Protein AF-A0A7S1YE86-F1 (afdb_monomer)

Solvent-accessible surface area (backbone atoms only — not comparable to full-atom values): 18799 Å² total; per-residue (Å²): 116,72,68,61,55,52,40,50,54,48,36,53,48,48,52,47,46,52,47,47,54,47,45,64,64,49,69,62,72,65,87,71,82,73,52,77,71,55,72,80,62,55,60,72,86,78,49,57,48,41,42,50,35,60,68,73,45,74,57,67,80,69,76,74,35,67,72,63,66,52,82,86,86,76,79,77,91,89,65,90,57,69,47,25,36,38,34,33,31,25,33,48,12,76,59,16,73,41,10,31,60,74,49,97,91,49,100,52,50,14,54,51,50,55,55,43,51,54,52,22,63,77,60,75,42,89,61,66,77,40,41,50,70,86,47,58,42,26,28,25,31,41,31,42,38,30,21,39,52,42,71,67,86,71,94,44,56,67,62,50,46,50,56,48,30,69,64,30,43,88,61,40,28,43,64,78,46,64,43,52,31,47,75,85,66,39,27,50,78,50,34,54,29,40,29,35,39,34,38,42,75,37,48,62,88,60,81,56,55,58,59,50,20,50,39,32,30,64,41,38,64,69,47,47,72,38,78,42,57,44,56,17,50,48,68,86,76,80,89,56,97,69,48,67,30,33,32,69,39,58,48,41,42,46,43,63,65,59,72,86,56,52,91,85,47,62,87,54,44,62,70,46,45,68,78,42,52,47,88,58,31,56,27,29,42,40,34,40,40,29,20,52,54,80,56,72,63,25,68,34,20,48,54,44,49,38,54,54,23,47,43,42,98,80,46,51,44,51,59,52,43,75,65,40,54,52,75,94,58,59,58,44,72,35,44,29,30,29,40,39,35,53,32,85

Foldseek 3Di:
DVVQVVLVVVLVVVVVVVVVVVVVVCVVPPPDPDDPVCLLVPDLLPDDLLLSLLLPFAAPDPVQQPFQFDDPPDDDPDDLDWWKKKWWKWFRLSLAQVFADDDPVDPGHHPCVQLQVQVCVVQVHHKDKFWQDTAHRRATARTTMIMIIDSGDDPDQVVSQVSSQVRCVSSGMHIPGMGTHDPPDGNNPPFQKWKKKFKFQDFPVDPDQQVLQVLLQVQVVVQAQDFFQQLLLADDDFPDPGRTKHFPDKHKGKFQLDCVVQPVDRNCSSVSSVVSDDNRRRIIIMIMTMMRDAHVLNVQLSVVQSSSQSSRPRRHSVVVRVVSHNPPSDGHDNNRMYRRHTHD

InterPro domains:
  IPR001406 Pseudouridine synthase I, TruA [PTHR11142] (79-341)
  IPR020094 Pseudouridine synthase TruA/RsuA/RluB/E/F, N-terminal [G3DSA:3.30.70.580] (81-191)
  IPR020095 Pseudouridine synthase I, TruA, C-terminal [G3DSA:3.30.70.660] (192-342)
  IPR020103 Pseudouridine synthase, catalytic domain superfamily [SSF55120] (83-343)

Sequence (344 aa):
MVQTVQLHRIAERLMTILALLMLHLASSSDKVRLSQHELFTADPEQFSPAAQLFERLDPPDLKDLHLPVVDSSFSAPGKKKKDTYAIIVSYNGLFFPGGYHPNPSITVPTVRGTLGREVERLLESDVSLSTAGRTDAGVSAKAVLFSFKTYQDIDSIEAFLGKLNDACTPQGMTIHSVELVDKSFHATFSTKSREYIYVLPVHRSFQSGAQVARAVQNQLDQVVGEELDFFGMSKGKIETIDSLCTLQTATCCWFDGSMAASENLPFTFAEVWPTVTTPEFPGCLVFRFKANRFLKRMVRKMINSVLQEATLPKGCWRDRIMAKERGDNHPAPGEGLCFWRAYV

Radius of gyration: 21.35 Å; Cα contacts (8 Å, |Δi|>4): 625; chains: 1; bounding box: 58×40×66 Å

Nearest PDB structures (foldseek):
  2nr0-assembly1_B  TM=8.255E-01  e=1.596E-17  Escherichia coli K-12
  1vs3-assembly1_B  TM=8.093E-01  e=1.909E-15  Thermus thermophilus HB8
  2nre-assembly1_A-2  TM=7.717E-01  e=5.024E-14  Escherichia coli K-12
  4nz7-assembly1_A  TM=7.198E-01  e=9.218E-15  Homo sapiens
  7r9g-assembly1_A-2  TM=7.284E-01  e=3.943E-14  Saccharomyces cerevisiae

pLDDT: mean 80.37, std 20.8, range [25.81, 98.31]

Structure (mmCIF, N/CA/C/O backbone):
data_AF-A0A7S1YE86-F1
#
_entry.id   AF-A0A7S1YE86-F1
#
loop_
_atom_site.group_PDB
_atom_site.id
_atom_site.type_symbol
_atom_site.label_atom_id
_atom_site.label_alt_id
_atom_site.label_comp_id
_atom_site.label_asym_id
_atom_site.label_entity_id
_atom_site.label_seq_id
_atom_site.pdbx_PDB_ins_code
_atom_site.Cartn_x
_atom_site.Cartn_y
_atom_site.Cartn_z
_atom_site.occupancy
_atom_site.B_iso_or_equiv
_atom_site.auth_seq_id
_atom_site.auth_comp_id
_atom_site.auth_asym_id
_atom_site.auth_atom_id
_atom_site.pdbx_PDB_model_num
ATOM 1 N N . MET A 1 1 ? 18.122 -8.418 -38.308 1.00 41.44 1 MET A N 1
ATOM 2 C CA . MET A 1 1 ? 19.203 -9.027 -37.493 1.00 41.44 1 MET A CA 1
ATOM 3 C C . MET A 1 1 ? 19.852 -8.048 -36.516 1.00 41.44 1 MET A C 1
ATOM 5 O O . MET A 1 1 ? 20.026 -8.420 -35.367 1.00 41.44 1 MET A O 1
ATOM 9 N N . VAL A 1 2 ? 20.159 -6.804 -36.907 1.00 35.62 2 VAL A N 1
ATOM 10 C CA . VAL A 1 2 ? 20.843 -5.829 -36.025 1.00 35.62 2 VAL A CA 1
ATOM 11 C C . VAL A 1 2 ? 19.984 -5.369 -34.826 1.00 35.62 2 VAL A C 1
ATOM 13 O O . VAL A 1 2 ? 20.498 -5.275 -33.717 1.00 35.62 2 VAL A O 1
ATOM 16 N N . GLN A 1 3 ? 18.664 -5.196 -34.989 1.00 33.22 3 GLN A N 1
ATOM 17 C CA . GLN A 1 3 ? 17.754 -4.815 -33.888 1.00 33.22 3 GLN A CA 1
ATOM 18 C C . GLN A 1 3 ? 17.582 -5.906 -32.811 1.00 33.22 3 GLN A C 1
ATOM 20 O O . GLN A 1 3 ? 17.453 -5.599 -31.630 1.00 33.22 3 GLN A O 1
ATOM 25 N N . THR A 1 4 ? 17.631 -7.186 -33.190 1.00 30.19 4 THR A N 1
ATOM 26 C CA . THR A 1 4 ? 17.456 -8.323 -32.266 1.00 30.19 4 THR A CA 1
ATOM 27 C C . THR A 1 4 ? 18.672 -8.507 -31.354 1.00 30.19 4 THR A C 1
ATOM 29 O O . THR A 1 4 ? 18.523 -8.812 -30.176 1.00 30.19 4 THR A O 1
ATOM 32 N N . VAL A 1 5 ? 19.876 -8.240 -31.875 1.00 35.72 5 VAL A N 1
ATOM 33 C CA . VAL A 1 5 ? 21.134 -8.262 -31.106 1.00 35.72 5 VAL A CA 1
ATOM 34 C C . VAL A 1 5 ? 21.206 -7.085 -30.125 1.00 35.72 5 VAL A C 1
ATOM 36 O O . VAL A 1 5 ? 21.734 -7.230 -29.024 1.00 35.72 5 VAL A O 1
ATOM 39 N N . GLN A 1 6 ? 20.632 -5.932 -30.482 1.00 35.12 6 GLN A N 1
ATOM 40 C CA . GLN A 1 6 ? 20.545 -4.769 -29.596 1.00 35.12 6 GLN A CA 1
ATOM 41 C C . GLN A 1 6 ? 19.592 -5.010 -28.416 1.00 35.12 6 GLN A C 1
ATOM 43 O O . GLN A 1 6 ? 19.965 -4.736 -27.280 1.00 35.12 6 GLN A O 1
ATOM 48 N N . LEU A 1 7 ? 18.413 -5.594 -28.660 1.00 33.50 7 LEU A N 1
ATOM 49 C CA . LEU A 1 7 ? 17.466 -5.996 -27.608 1.00 33.50 7 LEU A CA 1
ATOM 50 C C . LEU A 1 7 ? 18.034 -7.086 -26.689 1.00 33.50 7 LEU A C 1
ATOM 52 O O . LEU A 1 7 ? 17.859 -7.006 -25.479 1.00 33.50 7 LEU A O 1
ATOM 56 N N . HIS A 1 8 ? 18.780 -8.053 -27.230 1.00 33.97 8 HIS A N 1
ATOM 57 C CA . HIS A 1 8 ? 19.423 -9.092 -26.420 1.00 33.97 8 HIS A CA 1
ATOM 58 C C . HIS A 1 8 ? 20.494 -8.512 -25.481 1.00 33.97 8 HIS A C 1
ATOM 60 O O . HIS A 1 8 ? 20.515 -8.830 -24.298 1.00 33.97 8 HIS A O 1
ATOM 66 N N . ARG A 1 9 ? 21.305 -7.560 -25.965 1.00 37.09 9 ARG A N 1
ATOM 67 C CA . ARG A 1 9 ? 22.273 -6.823 -25.130 1.00 37.09 9 ARG A CA 1
ATOM 68 C C . ARG A 1 9 ? 21.605 -5.904 -24.101 1.00 37.09 9 ARG A C 1
ATOM 70 O O . ARG A 1 9 ? 22.186 -5.651 -23.049 1.00 37.09 9 ARG A O 1
ATOM 77 N N . ILE A 1 10 ? 20.405 -5.395 -24.389 1.00 39.62 10 ILE A N 1
ATOM 78 C CA . ILE A 1 10 ? 19.594 -4.619 -23.437 1.00 39.62 10 ILE A CA 1
ATOM 79 C C . ILE A 1 10 ? 19.024 -5.537 -22.348 1.00 39.62 10 ILE A C 1
ATOM 81 O O . ILE A 1 10 ? 19.102 -5.178 -21.178 1.00 39.62 10 ILE A O 1
ATOM 85 N N . ALA A 1 11 ? 18.535 -6.728 -22.701 1.00 37.12 11 ALA A N 1
ATOM 86 C CA . ALA A 1 11 ? 18.059 -7.733 -21.751 1.00 37.12 11 ALA A CA 1
ATOM 87 C C . ALA A 1 11 ? 19.198 -8.294 -20.879 1.00 37.12 11 ALA A C 1
ATOM 89 O O . ALA A 1 11 ? 19.036 -8.387 -19.667 1.00 37.12 11 ALA A O 1
ATOM 90 N N . GLU A 1 12 ? 20.381 -8.570 -21.441 1.00 36.06 12 GLU A N 1
ATOM 91 C CA . GLU A 1 12 ? 21.575 -8.945 -20.665 1.00 36.06 12 GLU A CA 1
ATOM 92 C C . GLU A 1 12 ? 22.014 -7.821 -19.722 1.00 36.06 12 GLU A C 1
ATOM 94 O O . GLU A 1 12 ? 22.357 -8.084 -18.571 1.00 36.06 12 GLU A O 1
ATOM 99 N N . ARG A 1 13 ? 21.943 -6.554 -20.152 1.00 38.78 13 ARG A N 1
ATOM 100 C CA . ARG A 1 13 ? 22.221 -5.400 -19.282 1.00 38.78 13 ARG A CA 1
ATOM 101 C C . ARG A 1 13 ? 21.148 -5.191 -18.222 1.00 38.78 13 ARG A C 1
ATOM 103 O O . ARG A 1 13 ? 21.505 -4.837 -17.110 1.00 38.78 13 ARG A O 1
ATOM 110 N N . LEU A 1 14 ? 19.876 -5.448 -18.513 1.00 42.31 14 LEU A N 1
ATOM 111 C CA . LEU A 1 14 ? 18.780 -5.370 -17.543 1.00 42.31 14 LEU A CA 1
ATOM 112 C C . LEU A 1 14 ? 18.809 -6.519 -16.547 1.00 42.31 14 LEU A C 1
ATOM 114 O O . LEU A 1 14 ? 18.567 -6.276 -15.376 1.00 42.31 14 LEU A O 1
ATOM 118 N N . MET A 1 15 ? 19.195 -7.722 -16.966 1.00 39.94 15 MET A N 1
ATOM 119 C CA . MET A 1 15 ? 19.490 -8.845 -16.077 1.00 39.94 15 MET A CA 1
ATOM 120 C C . MET A 1 15 ? 20.754 -8.594 -15.263 1.00 39.94 15 MET A C 1
ATOM 122 O O . MET A 1 15 ? 20.784 -8.957 -14.099 1.00 39.94 15 MET A O 1
ATOM 126 N N . THR A 1 16 ? 21.756 -7.909 -15.819 1.00 35.91 16 THR A N 1
ATOM 127 C CA . THR A 1 16 ? 22.937 -7.451 -15.072 1.00 35.91 16 THR A CA 1
ATOM 128 C C . THR A 1 16 ? 22.580 -6.319 -14.109 1.00 35.91 16 THR A C 1
ATOM 130 O O . THR A 1 16 ? 23.139 -6.262 -13.031 1.00 35.91 16 THR A O 1
ATOM 133 N N . ILE A 1 17 ? 21.622 -5.449 -14.434 1.00 43.50 17 ILE A N 1
ATOM 134 C CA . ILE A 1 17 ? 21.131 -4.374 -13.557 1.00 43.50 17 ILE A CA 1
ATOM 135 C C . ILE A 1 17 ? 20.215 -4.931 -12.475 1.00 43.50 17 ILE A C 1
ATOM 137 O O . ILE A 1 17 ? 20.372 -4.545 -11.330 1.00 43.50 17 ILE A O 1
ATOM 141 N N . LEU A 1 18 ? 19.327 -5.875 -12.789 1.00 43.34 18 LEU A N 1
ATOM 142 C CA . LEU A 1 18 ? 18.581 -6.659 -11.808 1.00 43.34 18 LEU A CA 1
ATOM 143 C C . LEU A 1 18 ? 19.542 -7.472 -10.949 1.00 43.34 18 LEU A C 1
ATOM 145 O O . LEU A 1 18 ? 19.354 -7.500 -9.748 1.00 43.34 18 LEU A O 1
ATOM 149 N N . ALA A 1 19 ? 20.595 -8.063 -11.516 1.00 37.84 19 ALA A N 1
ATOM 150 C CA . ALA A 1 19 ? 21.620 -8.780 -10.767 1.00 37.84 19 ALA A CA 1
ATOM 151 C C . ALA A 1 19 ? 22.507 -7.846 -9.941 1.00 37.84 19 ALA A C 1
ATOM 153 O O . ALA A 1 19 ? 22.902 -8.255 -8.866 1.00 37.84 19 ALA A O 1
ATOM 154 N N . LEU A 1 20 ? 22.790 -6.613 -10.372 1.00 37.12 20 LEU A N 1
ATOM 155 C CA . LEU A 1 20 ? 23.548 -5.607 -9.616 1.00 37.12 20 LEU A CA 1
ATOM 156 C C . LEU A 1 20 ? 22.686 -4.939 -8.541 1.00 37.12 20 LEU A C 1
ATOM 158 O O . LEU A 1 20 ? 23.172 -4.736 -7.439 1.00 37.12 20 LEU A O 1
ATOM 162 N N . LEU A 1 21 ? 21.401 -4.686 -8.806 1.00 41.31 21 LEU A N 1
ATOM 163 C CA . LEU A 1 21 ? 20.396 -4.335 -7.797 1.00 41.31 21 LEU A CA 1
ATOM 164 C C . LEU A 1 21 ? 20.257 -5.477 -6.791 1.00 41.31 21 LEU A C 1
ATOM 166 O O . LEU A 1 21 ? 20.289 -5.238 -5.595 1.00 41.31 21 LEU A O 1
ATOM 170 N N . MET A 1 22 ? 20.185 -6.725 -7.252 1.00 38.75 22 MET A N 1
ATOM 171 C CA . MET A 1 22 ? 20.118 -7.906 -6.390 1.00 38.75 22 MET A CA 1
ATOM 172 C C . MET A 1 22 ? 21.447 -8.181 -5.676 1.00 38.75 22 MET A C 1
ATOM 174 O O . MET A 1 22 ? 21.393 -8.669 -4.563 1.00 38.75 22 MET A O 1
ATOM 178 N N . LEU A 1 23 ? 22.615 -7.852 -6.243 1.00 32.22 23 LEU A N 1
ATOM 179 C CA . LEU A 1 23 ? 23.942 -7.993 -5.619 1.00 32.22 23 LEU A CA 1
ATOM 180 C C . LEU A 1 23 ? 24.204 -6.886 -4.599 1.00 32.22 23 LEU A C 1
ATOM 182 O O . LEU A 1 23 ? 24.771 -7.172 -3.556 1.00 32.22 23 LEU A O 1
ATOM 186 N N . HIS A 1 24 ? 23.742 -5.660 -4.847 1.00 35.12 24 HIS A N 1
ATOM 187 C CA . HIS A 1 24 ? 23.772 -4.569 -3.869 1.00 35.12 24 HIS A CA 1
ATOM 188 C C . HIS A 1 24 ? 22.773 -4.818 -2.724 1.00 35.12 24 HIS A C 1
ATOM 190 O O . HIS A 1 24 ? 23.055 -4.518 -1.569 1.00 35.12 24 HIS A O 1
ATOM 196 N N . LEU A 1 25 ? 21.639 -5.464 -3.023 1.00 35.75 25 LEU A N 1
ATOM 197 C CA . LEU A 1 25 ? 20.675 -5.947 -2.026 1.00 35.75 25 LEU A CA 1
ATOM 198 C C . LEU A 1 25 ? 21.080 -7.284 -1.372 1.00 35.75 25 LEU A C 1
ATOM 200 O O . LEU A 1 25 ? 20.516 -7.639 -0.342 1.00 35.75 25 LEU A O 1
ATOM 204 N N . ALA A 1 26 ? 22.025 -8.037 -1.949 1.00 29.56 26 ALA A N 1
ATOM 205 C CA . ALA A 1 26 ? 22.546 -9.293 -1.399 1.00 29.56 26 ALA A CA 1
ATOM 206 C C . ALA A 1 26 ? 23.868 -9.109 -0.645 1.00 29.56 26 ALA A C 1
ATOM 208 O O . ALA A 1 26 ? 24.185 -9.943 0.197 1.00 29.56 26 ALA A O 1
ATOM 209 N N . SER A 1 27 ? 24.615 -8.022 -0.871 1.00 28.88 27 SER A N 1
ATOM 210 C CA . SER A 1 27 ? 25.798 -7.679 -0.069 1.00 28.88 27 SER A CA 1
ATOM 211 C C . SER A 1 27 ? 25.450 -7.155 1.328 1.00 28.88 27 SER A C 1
ATOM 213 O O . SER A 1 27 ? 26.344 -6.958 2.140 1.00 28.88 27 SER A O 1
ATOM 215 N N . SER A 1 28 ? 24.165 -6.985 1.649 1.00 32.69 28 SER A N 1
ATOM 216 C CA . SER A 1 28 ? 23.664 -6.787 3.017 1.00 32.69 28 SER A CA 1
ATOM 217 C C . SER A 1 28 ? 23.331 -8.112 3.724 1.00 32.69 28 SER A C 1
ATOM 219 O O . SER A 1 28 ? 22.573 -8.146 4.693 1.00 32.69 28 SER A O 1
ATOM 221 N N . SER A 1 29 ? 23.926 -9.228 3.279 1.00 29.17 29 SER A N 1
ATOM 222 C CA . SER A 1 29 ? 23.866 -10.522 3.968 1.00 29.17 29 SER A CA 1
ATOM 223 C C . SER A 1 29 ? 24.653 -10.582 5.283 1.00 29.17 29 SER A C 1
ATOM 225 O O . SER A 1 29 ? 24.676 -11.639 5.917 1.00 29.17 29 SER A O 1
ATOM 227 N N . ASP A 1 30 ? 25.245 -9.479 5.738 1.00 28.02 30 ASP A N 1
ATOM 228 C CA . ASP A 1 30 ? 25.722 -9.379 7.110 1.00 28.02 30 ASP A CA 1
ATOM 229 C C . ASP A 1 30 ? 24.558 -9.035 8.036 1.00 28.02 30 ASP A C 1
ATOM 231 O O . ASP A 1 30 ? 24.021 -7.929 8.062 1.00 28.02 30 ASP A O 1
ATOM 235 N N . LYS A 1 31 ? 24.163 -10.044 8.819 1.00 31.97 31 LYS A N 1
ATOM 236 C CA . LYS A 1 31 ? 23.275 -9.925 9.975 1.00 31.97 31 LYS A CA 1
ATOM 237 C C . LYS A 1 31 ? 23.895 -8.987 11.015 1.00 31.97 31 LYS A C 1
ATOM 239 O O . LYS A 1 31 ? 24.372 -9.439 12.053 1.00 31.97 31 LYS A O 1
ATOM 244 N N . VAL A 1 32 ? 23.822 -7.686 10.789 1.00 25.81 32 VAL A N 1
ATOM 245 C CA . VAL A 1 32 ? 23.926 -6.708 11.866 1.00 25.81 32 VAL A CA 1
ATOM 246 C C . VAL A 1 32 ? 22.503 -6.499 12.365 1.00 25.81 32 VAL A C 1
ATOM 248 O O . VAL A 1 32 ? 21.672 -5.858 11.727 1.00 25.81 32 VAL A O 1
ATOM 251 N N . ARG A 1 33 ? 22.188 -7.121 13.507 1.00 27.66 33 ARG A N 1
ATOM 252 C CA . ARG A 1 33 ? 21.046 -6.706 14.328 1.00 27.66 33 ARG A CA 1
ATOM 253 C C . ARG A 1 33 ? 21.358 -5.295 14.822 1.00 27.66 33 ARG A C 1
ATOM 255 O O . ARG A 1 33 ? 21.952 -5.148 15.884 1.00 27.66 33 ARG A O 1
ATOM 262 N N . LEU A 1 34 ? 20.989 -4.291 14.032 1.00 28.08 34 LEU A N 1
ATOM 263 C CA . LEU A 1 34 ? 20.927 -2.915 14.505 1.00 28.08 34 LEU A CA 1
ATOM 264 C C . LEU A 1 34 ? 19.915 -2.868 15.648 1.00 28.08 34 LEU A C 1
ATOM 266 O O . LEU A 1 34 ? 18.829 -3.461 15.577 1.00 28.08 34 LEU A O 1
ATOM 270 N N . SER A 1 35 ? 20.325 -2.257 16.750 1.00 28.41 35 SER A N 1
ATOM 271 C CA . SER A 1 35 ? 19.493 -2.127 17.936 1.00 28.41 35 SER A CA 1
ATOM 272 C C . SER A 1 35 ? 18.304 -1.214 17.628 1.00 28.41 35 SER A C 1
ATOM 274 O O . SER A 1 35 ? 18.379 -0.337 16.771 1.00 28.41 35 SER A O 1
ATOM 276 N N . GLN A 1 36 ? 17.177 -1.423 18.314 1.00 30.23 36 GLN A N 1
ATOM 277 C CA . GLN A 1 36 ? 15.930 -0.698 18.044 1.00 30.23 36 GLN A CA 1
ATOM 278 C C . GLN A 1 36 ? 16.123 0.827 18.056 1.00 30.23 36 GLN A C 1
ATOM 280 O O . GLN A 1 36 ? 15.480 1.503 17.270 1.00 30.23 36 GLN A O 1
ATOM 285 N N . HIS A 1 37 ? 17.056 1.353 18.855 1.00 28.16 37 HIS A N 1
ATOM 286 C CA . HIS A 1 37 ? 17.369 2.781 18.935 1.00 28.16 37 HIS A CA 1
ATOM 287 C C . HIS A 1 37 ? 18.061 3.341 17.673 1.00 28.16 37 HIS A C 1
ATOM 289 O O . HIS A 1 37 ? 17.867 4.508 17.362 1.00 28.16 37 HIS A O 1
ATOM 295 N N . GLU A 1 38 ? 18.815 2.533 16.920 1.00 26.80 38 GLU A N 1
ATOM 296 C CA . GLU A 1 38 ? 19.535 2.969 15.707 1.00 26.80 38 GLU A CA 1
ATOM 297 C C . GLU A 1 38 ? 18.611 3.085 14.483 1.00 26.80 38 GLU A C 1
ATOM 299 O O . GLU A 1 38 ? 18.868 3.888 13.594 1.00 26.80 38 GLU A O 1
ATOM 304 N N . LEU A 1 39 ? 17.501 2.334 14.457 1.00 27.98 39 LEU A N 1
ATOM 305 C CA . LEU A 1 39 ? 16.474 2.423 13.406 1.00 27.98 39 LEU A CA 1
ATOM 306 C C . LEU A 1 39 ? 15.591 3.674 13.542 1.00 27.98 39 LEU A C 1
ATOM 308 O O . LEU A 1 39 ? 15.122 4.192 12.534 1.00 27.98 39 LEU A O 1
ATOM 312 N N . PHE A 1 40 ? 15.381 4.174 14.767 1.00 30.70 40 PHE A N 1
ATOM 313 C CA . PHE A 1 40 ? 14.641 5.422 15.020 1.00 30.70 40 PHE A CA 1
ATOM 314 C C . PHE A 1 40 ? 15.514 6.680 14.870 1.00 30.70 40 PHE A C 1
ATOM 316 O O . PHE A 1 40 ? 14.982 7.786 14.855 1.00 30.70 40 PHE A O 1
ATOM 323 N N . THR A 1 41 ? 16.837 6.523 14.746 1.00 29.36 41 THR A N 1
ATOM 324 C CA . THR A 1 41 ? 17.804 7.615 14.527 1.00 29.36 41 THR A CA 1
ATOM 325 C C . THR A 1 41 ? 18.534 7.509 13.188 1.00 29.36 41 THR A C 1
ATOM 327 O O . THR A 1 41 ? 19.521 8.213 12.986 1.00 29.36 41 THR A O 1
ATOM 330 N N . ALA A 1 42 ? 18.115 6.597 12.305 1.00 31.61 42 ALA A N 1
ATOM 331 C CA . ALA A 1 42 ? 18.774 6.384 11.025 1.00 31.61 42 ALA A CA 1
ATOM 332 C C . ALA A 1 42 ? 18.682 7.660 10.180 1.00 31.61 42 ALA A C 1
ATOM 334 O O . ALA A 1 42 ? 17.600 8.207 9.969 1.00 31.61 42 ALA A O 1
ATOM 335 N N . ASP A 1 43 ? 19.844 8.130 9.738 1.00 38.75 43 ASP A N 1
ATOM 336 C CA . ASP A 1 43 ? 19.985 9.253 8.824 1.00 38.75 43 ASP A CA 1
ATOM 337 C C . ASP A 1 43 ? 19.105 9.003 7.583 1.00 38.75 43 ASP A C 1
ATOM 339 O O . ASP A 1 43 ? 19.260 7.948 6.954 1.00 38.75 43 ASP A O 1
ATOM 343 N N . PRO A 1 44 ? 18.180 9.915 7.223 1.00 39.03 44 PRO A N 1
ATOM 344 C CA . PRO A 1 44 ? 17.358 9.791 6.024 1.00 39.03 44 PRO A CA 1
ATOM 345 C C . PRO A 1 44 ? 18.166 9.449 4.765 1.00 39.03 44 PRO A C 1
ATOM 347 O O . PRO A 1 44 ? 17.641 8.762 3.892 1.00 39.03 44 PRO A O 1
ATOM 350 N N . GLU A 1 45 ? 19.446 9.841 4.695 1.00 40.66 45 GLU A N 1
ATOM 351 C CA . GLU A 1 45 ? 20.362 9.520 3.592 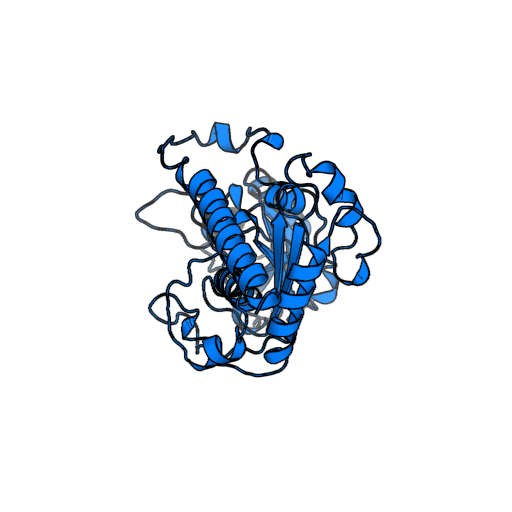1.00 40.66 45 GLU A CA 1
ATOM 352 C C . GLU A 1 45 ? 20.675 8.015 3.429 1.00 40.66 45 GLU A C 1
ATOM 354 O O . GLU A 1 45 ? 21.151 7.601 2.371 1.00 40.66 45 GLU A O 1
ATOM 359 N N . GLN A 1 46 ? 20.379 7.167 4.424 1.00 45.81 46 GLN A N 1
ATOM 360 C CA . GLN A 1 46 ? 20.632 5.717 4.368 1.00 45.81 46 GLN A CA 1
ATOM 361 C C . GLN A 1 46 ? 19.498 4.903 3.723 1.00 45.81 46 GLN A C 1
ATOM 363 O O . GLN A 1 46 ? 19.668 3.709 3.464 1.00 45.81 46 GLN A O 1
ATOM 368 N N . PHE A 1 47 ? 18.338 5.510 3.461 1.00 60.88 47 PHE A N 1
ATOM 369 C CA . PHE A 1 47 ? 17.198 4.812 2.866 1.00 60.88 47 PHE A CA 1
ATOM 370 C C . PHE A 1 47 ? 17.193 4.901 1.341 1.00 60.88 47 PHE A C 1
ATOM 372 O O . PHE A 1 47 ? 17.667 5.877 0.759 1.00 60.88 47 PHE A O 1
ATOM 379 N N . SER A 1 48 ? 16.587 3.911 0.672 1.00 74.19 48 SER A N 1
ATOM 380 C CA . SER A 1 48 ? 16.366 4.012 -0.773 1.00 74.19 48 SER A CA 1
ATOM 381 C C . SER A 1 48 ? 15.560 5.281 -1.110 1.00 74.19 48 SER A C 1
ATOM 383 O O . SER A 1 48 ? 14.643 5.639 -0.360 1.00 74.19 48 SER A O 1
ATOM 385 N N . PRO A 1 49 ? 15.828 5.949 -2.252 1.00 83.38 49 PRO A N 1
ATOM 386 C CA . PRO A 1 49 ? 15.095 7.155 -2.651 1.00 83.38 49 PRO A CA 1
ATOM 387 C C . PRO A 1 49 ? 13.570 6.975 -2.656 1.00 83.38 49 PRO A C 1
ATOM 389 O O . PRO A 1 49 ? 12.827 7.906 -2.361 1.00 83.38 49 PRO A O 1
ATOM 392 N N . ALA A 1 50 ? 13.086 5.761 -2.945 1.00 86.12 50 ALA A N 1
ATOM 393 C CA . ALA A 1 50 ? 11.663 5.437 -2.917 1.00 86.12 50 ALA A CA 1
ATOM 394 C C . ALA A 1 50 ? 11.064 5.476 -1.500 1.00 86.12 50 ALA A C 1
ATOM 396 O O . ALA A 1 50 ? 9.973 6.012 -1.315 1.00 86.12 50 ALA A O 1
ATOM 397 N N . ALA A 1 51 ? 11.769 4.951 -0.493 1.00 84.94 51 ALA A N 1
ATOM 398 C CA . ALA A 1 51 ? 11.293 4.994 0.887 1.00 84.94 51 ALA A CA 1
ATOM 399 C C . ALA A 1 51 ? 11.252 6.433 1.425 1.00 84.94 51 ALA A C 1
ATOM 401 O O . ALA A 1 51 ? 10.232 6.836 1.987 1.00 84.94 51 ALA A O 1
ATOM 402 N N . GLN A 1 52 ? 12.304 7.222 1.169 1.00 88.00 52 GLN A N 1
ATOM 403 C CA . GLN A 1 52 ? 12.355 8.642 1.544 1.00 88.00 52 GLN A CA 1
ATOM 404 C C . GLN A 1 52 ? 11.255 9.458 0.850 1.00 88.00 52 GLN A C 1
ATOM 406 O O . GLN A 1 52 ? 10.606 10.302 1.470 1.00 88.00 52 GLN A O 1
ATOM 411 N N . LEU A 1 53 ? 11.010 9.187 -0.437 1.00 91.38 53 LEU A N 1
ATOM 412 C CA . LEU A 1 53 ? 9.911 9.788 -1.186 1.00 91.38 53 LEU A CA 1
ATOM 413 C C . LEU A 1 53 ? 8.575 9.506 -0.496 1.00 91.38 53 LEU A C 1
ATOM 415 O O . LEU A 1 53 ? 7.818 10.433 -0.220 1.00 91.38 53 LEU A O 1
ATOM 419 N N . PHE A 1 54 ? 8.269 8.236 -0.212 1.00 93.31 54 PHE A N 1
ATOM 420 C CA . PHE A 1 54 ? 7.000 7.897 0.424 1.00 93.31 54 PHE A CA 1
ATOM 421 C C . PHE A 1 54 ? 6.876 8.482 1.818 1.00 93.31 54 PHE A C 1
ATOM 423 O O . PHE A 1 54 ? 5.762 8.766 2.215 1.00 93.31 54 PHE A O 1
ATOM 430 N N . GLU A 1 55 ? 7.947 8.685 2.570 1.00 90.88 55 GLU A N 1
ATOM 431 C CA . GLU A 1 55 ? 7.853 9.370 3.858 1.00 90.88 55 GLU A CA 1
ATOM 432 C C . GLU A 1 55 ? 7.356 10.814 3.694 1.00 90.88 55 GLU A C 1
ATOM 434 O O . GLU A 1 55 ? 6.402 11.210 4.362 1.00 90.88 55 GLU A O 1
ATOM 439 N N . ARG A 1 56 ? 7.919 11.543 2.725 1.00 91.50 56 ARG A N 1
ATOM 440 C CA . ARG A 1 56 ? 7.666 12.974 2.491 1.00 91.50 56 ARG A CA 1
ATOM 441 C C . ARG A 1 56 ? 6.431 13.287 1.641 1.00 91.50 56 ARG A C 1
ATOM 443 O O . ARG A 1 56 ? 5.992 14.429 1.623 1.00 91.50 56 ARG A O 1
ATOM 450 N N . LEU A 1 57 ? 5.883 12.310 0.916 1.00 91.69 57 LEU A N 1
ATOM 451 C CA . LEU A 1 57 ? 4.655 12.504 0.139 1.00 91.69 57 LEU A CA 1
ATOM 452 C C . LEU A 1 57 ? 3.448 12.732 1.050 1.00 91.69 57 LEU A C 1
ATOM 454 O O . LEU A 1 57 ? 3.253 12.008 2.024 1.00 91.69 57 LEU A O 1
ATOM 458 N N . ASP A 1 58 ? 2.565 13.642 0.673 1.00 89.94 58 ASP A N 1
ATOM 459 C CA . ASP A 1 58 ? 1.277 13.763 1.349 1.00 89.94 58 ASP A CA 1
ATOM 460 C C . ASP A 1 58 ? 0.390 12.539 1.073 1.00 89.94 58 ASP A C 1
ATOM 462 O O . ASP A 1 58 ? 0.503 11.902 0.014 1.00 89.94 58 ASP A O 1
ATOM 466 N N . PRO A 1 59 ? -0.496 12.164 2.013 1.00 88.56 59 PRO A N 1
ATOM 467 C CA . PRO A 1 59 ? -1.524 11.178 1.724 1.00 88.56 59 PRO A CA 1
ATOM 468 C C . PRO A 1 59 ? -2.462 11.678 0.609 1.00 88.56 59 PRO A C 1
ATOM 470 O O . PRO A 1 59 ? -2.613 12.886 0.413 1.00 88.56 59 PRO A O 1
ATOM 473 N N . PRO A 1 60 ? -3.120 10.769 -0.133 1.00 88.88 60 PRO A N 1
ATOM 474 C CA . PRO A 1 60 ? -4.157 11.170 -1.080 1.00 88.88 60 PRO A CA 1
ATOM 475 C C . PRO A 1 60 ? -5.329 11.859 -0.372 1.00 88.88 60 PRO A C 1
ATOM 477 O O . PRO A 1 60 ? -5.515 11.683 0.832 1.00 88.88 60 PRO A O 1
ATOM 480 N N . ASP A 1 61 ? -6.169 12.570 -1.134 1.00 87.19 61 ASP A N 1
ATOM 481 C CA . ASP A 1 61 ? -7.418 13.113 -0.593 1.00 87.19 61 ASP A CA 1
ATOM 482 C C . ASP A 1 61 ? -8.270 11.976 -0.004 1.00 87.19 61 ASP A C 1
ATOM 484 O O . ASP A 1 61 ? -8.649 11.018 -0.688 1.00 87.19 61 ASP A O 1
ATOM 488 N N . LEU A 1 62 ? -8.526 12.075 1.301 1.00 84.88 62 LEU A N 1
ATOM 489 C CA . LEU A 1 62 ? -9.245 11.070 2.074 1.00 84.88 62 LEU A CA 1
ATOM 490 C C . LEU A 1 62 ? -10.763 11.152 1.870 1.00 84.88 62 LEU A C 1
ATOM 492 O O . LEU A 1 62 ? -11.468 10.201 2.212 1.00 84.88 62 LEU A O 1
ATOM 496 N N . LYS A 1 63 ? -11.278 12.243 1.280 1.00 76.19 63 LYS A N 1
ATOM 497 C CA . LYS A 1 63 ? -12.714 12.415 0.994 1.00 76.19 63 LYS A CA 1
ATOM 498 C C . LYS A 1 63 ? -13.248 11.363 0.020 1.00 76.19 63 LYS A C 1
ATOM 500 O O . LYS A 1 63 ? -14.409 10.973 0.123 1.00 76.19 63 LYS A O 1
ATOM 505 N N . ASP A 1 64 ? -12.384 10.838 -0.847 1.00 68.31 64 ASP A N 1
ATOM 506 C CA . ASP A 1 64 ? -12.717 9.797 -1.827 1.00 68.31 64 ASP A CA 1
ATOM 507 C C . ASP A 1 64 ? -13.037 8.428 -1.190 1.00 68.31 64 ASP A C 1
ATOM 509 O O . ASP A 1 64 ? -13.518 7.522 -1.876 1.00 68.31 64 ASP A O 1
ATOM 513 N N . LEU A 1 65 ? -12.762 8.233 0.110 1.00 76.69 65 LEU A N 1
ATOM 514 C CA . LEU A 1 65 ? -12.984 6.950 0.783 1.00 76.69 65 LEU A CA 1
ATOM 515 C C . LEU A 1 65 ? -14.468 6.662 1.078 1.00 76.69 65 LEU A C 1
ATOM 517 O O . LEU A 1 65 ? -14.789 5.508 1.351 1.00 76.69 65 LEU A O 1
ATOM 521 N N . HIS A 1 66 ? -15.342 7.684 1.031 1.00 79.69 66 HIS A N 1
ATOM 522 C CA . HIS A 1 66 ? -16.800 7.615 1.248 1.00 79.69 66 HIS A CA 1
ATOM 523 C C . HIS A 1 66 ? -17.229 6.579 2.304 1.00 79.69 66 HIS A C 1
ATOM 525 O O . HIS A 1 66 ? -17.975 5.637 2.023 1.00 79.69 66 HIS A O 1
ATOM 531 N N . LEU A 1 67 ? -16.729 6.731 3.534 1.00 87.88 67 LEU A N 1
ATOM 532 C CA . LEU A 1 67 ? -17.080 5.832 4.630 1.00 87.88 67 LEU A CA 1
ATOM 533 C C . LEU A 1 67 ? -18.573 5.963 4.988 1.00 87.88 67 LEU A C 1
ATOM 535 O O . LEU A 1 67 ? -19.099 7.077 4.987 1.00 87.88 67 LEU A O 1
ATOM 539 N N . PRO A 1 68 ? -19.262 4.858 5.333 1.00 88.56 68 PRO A N 1
ATOM 540 C CA . PRO A 1 68 ? -20.650 4.892 5.786 1.00 88.56 68 PRO A CA 1
ATOM 541 C C . PRO A 1 68 ? -20.713 5.354 7.250 1.00 88.56 68 PRO A C 1
ATOM 543 O O . PRO A 1 68 ? -21.006 4.558 8.146 1.00 88.56 68 PRO A O 1
ATOM 546 N N . VAL A 1 69 ? -20.354 6.619 7.483 1.00 88.75 69 VAL A N 1
ATOM 547 C CA . VAL A 1 69 ? -20.349 7.259 8.804 1.00 88.75 69 VAL A CA 1
ATOM 548 C C . VAL A 1 69 ? -21.778 7.341 9.326 1.00 88.75 69 VAL A C 1
ATOM 550 O O . VAL A 1 69 ? -22.709 7.634 8.574 1.00 88.75 69 VAL A O 1
ATOM 553 N N . VAL A 1 70 ? -21.955 7.049 10.611 1.00 87.62 70 VAL A N 1
ATOM 554 C CA . VAL A 1 70 ? -23.253 7.136 11.285 1.00 87.62 70 VAL A CA 1
ATOM 555 C C . VAL A 1 70 ? -23.180 8.154 12.412 1.00 87.62 70 VAL A C 1
ATOM 557 O O . VAL A 1 70 ? -22.190 8.209 13.140 1.00 87.62 70 VAL A O 1
ATOM 560 N N . ASP A 1 71 ? -24.248 8.930 12.586 1.00 76.00 71 ASP A N 1
ATOM 561 C CA . ASP A 1 71 ? -24.355 9.836 13.725 1.00 76.00 71 ASP A CA 1
ATOM 562 C C . ASP A 1 71 ? -24.487 9.036 15.025 1.00 76.00 71 ASP A C 1
ATOM 564 O O . ASP A 1 71 ? -25.284 8.099 15.138 1.00 76.00 71 ASP A O 1
ATOM 568 N N . SER A 1 72 ? -23.742 9.447 16.048 1.00 63.56 72 SER A N 1
ATOM 569 C CA . SER A 1 72 ? -23.792 8.878 17.400 1.00 63.56 72 SER A CA 1
ATOM 570 C C . SER A 1 72 ? -25.089 9.207 18.160 1.00 63.56 72 SER A C 1
ATOM 572 O O . SER A 1 72 ? -25.239 8.846 19.325 1.00 63.56 72 SER A O 1
ATOM 574 N N . SER A 1 73 ? -26.051 9.882 17.522 1.00 51.62 73 SER A N 1
ATOM 575 C CA . SER A 1 73 ? -27.139 10.602 18.189 1.00 51.62 73 SER A CA 1
ATOM 576 C C . SER A 1 73 ? -28.308 9.751 18.703 1.00 51.62 73 SER A C 1
ATOM 578 O O . SER A 1 73 ? -29.196 10.307 19.341 1.00 51.62 73 SER A O 1
ATOM 580 N N . PHE A 1 74 ? -28.329 8.425 18.526 1.00 45.16 74 PHE A N 1
ATOM 581 C CA . PHE A 1 74 ? -29.403 7.589 19.084 1.00 45.16 74 PHE A CA 1
ATOM 582 C C . PHE A 1 74 ? -28.941 6.183 19.497 1.00 45.16 74 PHE A C 1
ATOM 584 O O . PHE A 1 74 ? -28.761 5.287 18.670 1.00 45.16 74 PHE A O 1
ATOM 591 N N . SER A 1 75 ? -28.879 5.944 20.809 1.00 50.66 75 SER A N 1
ATOM 592 C CA . SER A 1 75 ? -28.889 4.601 21.398 1.00 50.66 75 SER A CA 1
ATOM 593 C C . SER A 1 75 ? -30.087 4.456 22.337 1.00 50.66 75 SER A C 1
ATOM 595 O O . SER A 1 75 ? -30.206 5.184 23.321 1.00 50.66 75 SER A O 1
ATOM 597 N N . ALA A 1 76 ? -30.980 3.508 22.044 1.00 47.59 76 ALA A N 1
ATOM 598 C CA . ALA A 1 76 ? -32.071 3.152 22.947 1.00 47.59 76 ALA A CA 1
ATOM 599 C C . ALA A 1 76 ? -31.504 2.620 24.284 1.00 47.59 76 ALA A C 1
ATOM 601 O O . ALA A 1 76 ? -30.572 1.809 24.261 1.00 47.59 76 ALA A O 1
ATOM 602 N N . PRO A 1 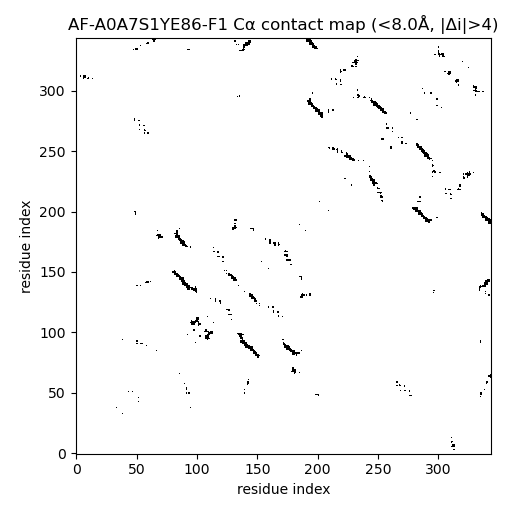77 ? -32.046 3.031 25.444 1.00 43.16 77 PRO A N 1
ATOM 603 C CA . PRO A 1 77 ? -31.521 2.612 26.740 1.00 43.16 77 PRO A CA 1
ATOM 604 C C . PRO A 1 77 ? -31.669 1.093 26.950 1.00 43.16 77 PRO A C 1
ATOM 606 O O . PRO A 1 77 ? -32.742 0.530 26.738 1.00 43.16 77 PRO A O 1
ATOM 609 N N . GLY A 1 78 ? -30.592 0.429 27.399 1.00 55.84 78 GLY A N 1
ATOM 610 C CA . GLY A 1 78 ? -30.660 -0.909 28.014 1.00 55.84 78 GLY A CA 1
ATOM 611 C C . GLY A 1 78 ? -29.896 -2.064 27.346 1.00 55.84 78 GLY A C 1
ATOM 612 O O . GLY A 1 78 ? -29.842 -3.144 27.932 1.00 55.84 78 GLY A O 1
ATOM 613 N N . LYS A 1 79 ? -29.263 -1.890 26.174 1.00 56.75 79 LYS A N 1
ATOM 614 C CA . LYS A 1 79 ? -28.348 -2.905 25.602 1.00 56.75 79 LYS A CA 1
ATOM 615 C C . LYS A 1 79 ? -27.007 -2.287 25.216 1.00 56.75 79 LYS A C 1
ATOM 617 O O . LYS A 1 79 ? -26.978 -1.413 24.357 1.00 56.75 79 LYS A O 1
ATOM 622 N N . LYS A 1 80 ? -25.904 -2.805 25.780 1.00 66.50 80 LYS A N 1
ATOM 623 C CA . LYS A 1 80 ? -24.549 -2.520 25.277 1.00 66.50 80 LYS A CA 1
ATOM 624 C C . LYS A 1 80 ? -24.489 -2.908 23.801 1.00 66.50 80 LYS A C 1
ATOM 626 O O . LYS A 1 80 ? -24.649 -4.082 23.455 1.00 66.50 80 LYS A O 1
ATOM 631 N N . LYS A 1 81 ? -24.313 -1.919 22.930 1.00 78.75 81 LYS A N 1
ATOM 632 C CA . LYS A 1 81 ? -24.186 -2.122 21.490 1.00 78.75 81 LYS A CA 1
ATOM 633 C C . LYS A 1 81 ? -22.715 -2.360 21.168 1.00 78.75 81 LYS A C 1
ATOM 635 O O . LYS A 1 81 ? -21.837 -1.779 21.790 1.00 78.75 81 LYS A O 1
ATOM 640 N N . LYS A 1 82 ? -22.448 -3.259 20.219 1.00 90.31 82 LYS A N 1
ATOM 641 C CA . LYS A 1 82 ? -21.105 -3.417 19.663 1.00 90.31 82 LYS A CA 1
ATOM 642 C C . LYS A 1 82 ? -20.955 -2.440 18.505 1.00 90.31 82 LYS A C 1
ATOM 644 O O . LYS A 1 82 ? -21.475 -2.711 17.418 1.00 90.31 82 LYS A O 1
ATOM 649 N N . ASP A 1 83 ? -20.289 -1.324 18.741 1.00 94.19 83 ASP A N 1
ATOM 650 C CA . ASP A 1 83 ? -20.045 -0.323 17.711 1.00 94.19 83 ASP A CA 1
ATOM 651 C C . ASP A 1 83 ? -18.872 -0.718 16.818 1.00 94.19 83 ASP A C 1
ATOM 653 O O . ASP A 1 83 ? -18.027 -1.543 17.181 1.00 94.19 83 ASP A O 1
ATOM 657 N N . THR A 1 84 ? -18.889 -0.204 15.590 1.00 96.38 84 THR A N 1
ATOM 658 C CA . THR A 1 84 ? -17.883 -0.482 14.564 1.00 96.38 84 THR A CA 1
ATOM 659 C C . THR A 1 84 ? -17.222 0.824 14.180 1.00 96.38 84 THR A C 1
ATOM 661 O O . THR A 1 84 ? -17.907 1.773 13.815 1.00 96.38 84 THR A O 1
ATOM 664 N N . TYR A 1 85 ? -15.898 0.846 14.244 1.00 97.38 85 TYR A N 1
ATOM 665 C CA . TYR A 1 85 ? -15.099 2.013 13.910 1.00 97.38 85 TYR A CA 1
ATOM 666 C C . TYR A 1 85 ? -14.216 1.714 12.706 1.00 97.38 85 TYR A C 1
ATOM 668 O O . TYR A 1 85 ? -13.652 0.619 12.598 1.00 97.38 85 TYR A O 1
ATOM 676 N N . ALA A 1 86 ? -14.096 2.688 11.811 1.00 97.38 86 ALA A N 1
ATOM 677 C CA . ALA A 1 86 ? -13.125 2.713 10.729 1.00 97.38 86 ALA A CA 1
ATOM 678 C C . ALA A 1 86 ? -11.938 3.597 11.130 1.00 97.38 86 ALA A C 1
ATOM 680 O O . ALA A 1 86 ? -12.130 4.635 11.753 1.00 97.38 86 ALA A O 1
ATOM 681 N N . ILE A 1 87 ? -10.721 3.188 10.773 1.00 97.12 87 ILE A N 1
ATOM 682 C CA . ILE A 1 87 ? -9.499 3.965 11.002 1.00 97.12 87 ILE A CA 1
ATOM 683 C C . ILE A 1 87 ? -8.746 4.094 9.677 1.00 97.12 87 ILE A C 1
ATOM 685 O O . ILE A 1 87 ? -8.499 3.079 9.018 1.00 97.12 87 ILE A O 1
ATOM 689 N N . ILE A 1 88 ? -8.345 5.309 9.304 1.00 97.25 88 ILE A N 1
ATOM 690 C CA . ILE A 1 88 ? -7.439 5.545 8.171 1.00 97.25 88 ILE A CA 1
ATOM 691 C C . ILE A 1 88 ? -6.024 5.752 8.705 1.00 97.25 88 ILE A C 1
ATOM 693 O O . ILE A 1 88 ? -5.796 6.599 9.567 1.00 97.25 88 ILE A O 1
ATOM 697 N N . VAL A 1 89 ? -5.072 4.977 8.186 1.00 97.44 89 VAL A N 1
ATOM 698 C CA . VAL A 1 89 ? -3.704 4.909 8.708 1.00 97.44 89 VAL A CA 1
ATOM 699 C C . VAL A 1 89 ? -2.683 5.085 7.585 1.00 97.44 89 VAL A C 1
ATOM 701 O O . VAL A 1 89 ? -2.808 4.467 6.522 1.00 97.44 89 VAL A O 1
ATOM 704 N N . SER A 1 90 ? -1.639 5.869 7.850 1.00 97.19 90 SER A N 1
ATOM 705 C CA . SER A 1 90 ? -0.376 5.834 7.110 1.00 97.19 90 SER A CA 1
ATOM 706 C C . SER A 1 90 ? 0.744 5.271 7.979 1.00 97.19 90 SER A C 1
ATOM 708 O O . SER A 1 90 ? 0.695 5.321 9.208 1.00 97.19 90 SER A O 1
ATOM 710 N N . TYR A 1 91 ? 1.752 4.688 7.341 1.00 96.75 91 TYR A N 1
ATOM 711 C CA . TYR A 1 91 ? 2.969 4.262 8.018 1.00 96.75 91 TYR A CA 1
ATOM 712 C C . TYR A 1 91 ? 4.150 4.148 7.059 1.00 96.75 91 TYR A C 1
ATOM 714 O O . TYR A 1 91 ? 3.991 3.811 5.879 1.00 96.75 91 TYR A O 1
ATOM 722 N N . ASN A 1 92 ? 5.348 4.355 7.604 1.00 94.06 92 ASN A N 1
ATOM 723 C CA . ASN A 1 92 ? 6.603 4.058 6.927 1.00 94.06 92 ASN A CA 1
ATOM 724 C C . ASN A 1 92 ? 6.958 2.576 7.149 1.00 94.06 92 ASN A C 1
ATOM 726 O O . ASN A 1 92 ? 7.179 2.127 8.274 1.00 94.06 92 ASN A O 1
ATOM 730 N N . GLY A 1 93 ? 6.997 1.803 6.060 1.00 92.00 93 GLY A N 1
ATOM 731 C CA . GLY A 1 93 ? 7.205 0.354 6.087 1.00 92.00 93 GLY A CA 1
ATOM 732 C C . GLY A 1 93 ? 8.539 -0.092 6.692 1.00 92.00 93 GLY A C 1
ATOM 733 O O . GLY A 1 93 ? 8.652 -1.245 7.117 1.00 92.00 93 GLY A O 1
ATOM 734 N N . LEU A 1 94 ? 9.526 0.806 6.771 1.00 88.38 94 LEU A N 1
ATOM 735 C CA . LEU A 1 94 ? 10.839 0.544 7.363 1.00 88.38 94 LEU A CA 1
ATOM 736 C C . LEU A 1 94 ? 10.764 0.286 8.876 1.00 88.38 94 LEU A C 1
ATOM 738 O O . LEU A 1 94 ? 11.533 -0.521 9.396 1.00 88.38 94 LEU A O 1
ATOM 742 N N . PHE A 1 95 ? 9.770 0.857 9.566 1.00 89.94 95 PHE A N 1
ATOM 743 C CA . PHE A 1 95 ? 9.513 0.586 10.986 1.00 89.94 95 PHE A CA 1
ATOM 744 C C . PHE A 1 95 ? 8.843 -0.771 11.236 1.00 89.94 95 PHE A C 1
ATOM 746 O O . PHE A 1 95 ? 8.731 -1.205 12.382 1.00 89.94 95 PHE A O 1
ATOM 753 N N . PHE A 1 96 ? 8.423 -1.481 10.181 1.00 90.88 96 PHE A N 1
ATOM 754 C CA . PHE A 1 96 ? 7.665 -2.730 10.279 1.00 90.88 96 PHE A CA 1
ATOM 755 C C . PHE A 1 96 ? 8.355 -3.887 9.535 1.00 90.88 96 PHE A C 1
ATOM 757 O O . PHE A 1 96 ? 7.801 -4.438 8.574 1.00 90.88 96 PHE A O 1
ATOM 764 N N . PRO A 1 97 ? 9.544 -4.337 9.986 1.00 85.31 97 PRO A N 1
ATOM 765 C CA . PRO A 1 97 ? 10.263 -5.452 9.364 1.00 85.31 97 PRO A CA 1
ATOM 766 C C . PRO A 1 97 ? 9.524 -6.797 9.487 1.00 85.31 97 PRO A C 1
ATOM 768 O O . PRO A 1 97 ? 9.812 -7.730 8.738 1.00 85.31 97 PRO A O 1
ATOM 771 N N . GLY A 1 98 ? 8.538 -6.912 10.385 1.00 81.31 98 GLY A N 1
ATOM 772 C CA . GLY A 1 98 ? 7.622 -8.056 10.435 1.00 81.31 98 GLY A CA 1
ATOM 773 C C . GLY A 1 98 ? 6.466 -7.988 9.425 1.00 81.31 98 GLY A C 1
ATOM 774 O O . GLY A 1 98 ? 5.692 -8.940 9.304 1.00 81.31 98 GLY A O 1
ATOM 775 N N . GLY A 1 99 ? 6.330 -6.884 8.684 1.00 87.31 99 GLY A N 1
ATOM 776 C CA . GLY A 1 99 ? 5.185 -6.612 7.820 1.00 87.31 99 GLY A CA 1
ATOM 777 C C . GLY A 1 99 ? 3.890 -6.494 8.623 1.00 87.31 99 GLY A C 1
ATOM 778 O O . GLY A 1 99 ? 3.860 -5.947 9.725 1.00 87.31 99 GLY A O 1
ATOM 779 N N . TYR A 1 100 ? 2.791 -7.012 8.077 1.00 87.38 100 TYR A N 1
ATOM 780 C CA . TYR A 1 100 ? 1.488 -6.860 8.720 1.00 87.38 100 TYR A CA 1
ATOM 781 C C . TYR A 1 100 ? 1.238 -7.795 9.921 1.00 87.38 100 TYR A C 1
ATOM 783 O O . TYR A 1 100 ? 0.666 -7.344 10.909 1.00 87.38 100 TYR A O 1
ATOM 791 N N . HIS A 1 101 ? 1.566 -9.095 9.836 1.00 84.75 101 HIS A N 1
ATOM 792 C CA . HIS A 1 101 ? 1.149 -10.099 10.839 1.00 84.75 101 HIS A CA 1
ATOM 793 C C . HIS A 1 101 ? 2.233 -10.359 11.893 1.00 84.75 101 HIS A C 1
ATOM 795 O O . HIS A 1 101 ? 3.361 -10.655 11.497 1.00 84.75 101 HIS A O 1
ATOM 801 N N . PRO A 1 102 ? 1.886 -10.387 13.196 1.00 73.31 102 PRO A N 1
ATOM 802 C CA . PRO A 1 102 ? 2.772 -10.899 14.239 1.00 73.31 102 PRO A CA 1
ATOM 803 C C . PRO A 1 102 ? 3.205 -12.337 13.946 1.00 73.31 102 PRO A C 1
ATOM 805 O O . PRO A 1 102 ? 2.387 -13.165 13.536 1.00 73.31 102 PRO A O 1
ATOM 808 N N . ASN A 1 103 ? 4.479 -12.640 14.188 1.00 70.25 103 ASN A N 1
ATOM 809 C CA . ASN A 1 103 ? 4.992 -14.003 14.184 1.00 70.25 103 ASN A CA 1
ATOM 810 C C . ASN A 1 103 ? 5.363 -14.400 15.624 1.00 70.25 103 ASN A C 1
ATOM 812 O O . ASN A 1 103 ? 6.275 -13.791 16.179 1.00 70.25 103 ASN A O 1
ATOM 816 N N . PRO A 1 104 ? 4.734 -15.431 16.218 1.00 68.50 104 PRO A N 1
ATOM 817 C CA . PRO A 1 104 ? 5.071 -15.888 17.567 1.00 68.50 104 PRO A CA 1
ATOM 818 C C . PRO A 1 104 ? 6.548 -16.267 17.750 1.00 68.50 104 PRO A C 1
ATOM 820 O O . PRO A 1 104 ? 7.055 -16.231 18.864 1.00 68.50 104 PRO A O 1
ATOM 823 N N . SER A 1 105 ? 7.248 -16.628 16.668 1.00 65.19 105 SER A N 1
ATOM 824 C CA . SER A 1 105 ? 8.652 -17.040 16.720 1.00 65.19 105 SER A CA 1
ATOM 825 C C . SER A 1 105 ? 9.656 -15.891 16.559 1.00 65.19 105 SER A C 1
ATOM 827 O O . SER A 1 105 ? 10.858 -16.140 16.627 1.00 65.19 105 SER A O 1
ATOM 829 N N . ILE A 1 106 ? 9.209 -14.660 16.270 1.00 60.94 106 ILE A N 1
ATOM 830 C CA . ILE A 1 106 ? 10.091 -13.503 16.048 1.00 60.94 106 ILE A CA 1
ATOM 831 C C . ILE A 1 106 ? 9.441 -12.233 16.609 1.00 60.94 106 ILE A C 1
ATOM 833 O O . ILE A 1 106 ? 8.424 -11.768 16.099 1.00 60.94 106 ILE A O 1
ATOM 837 N N . THR A 1 107 ? 10.094 -11.606 17.586 1.00 76.38 107 THR A N 1
ATOM 838 C CA . THR A 1 107 ? 9.676 -10.313 18.147 1.00 76.38 107 THR A CA 1
ATOM 839 C C . THR A 1 107 ? 10.176 -9.159 17.276 1.00 76.38 107 THR A C 1
ATOM 841 O O . THR A 1 107 ? 11.161 -8.497 17.596 1.00 76.38 107 THR A O 1
ATOM 844 N N . VAL A 1 108 ? 9.519 -8.941 16.138 1.00 85.44 108 VAL A N 1
ATOM 845 C CA . VAL A 1 108 ? 9.723 -7.757 15.287 1.00 85.44 108 VAL A CA 1
ATOM 846 C C . VAL A 1 108 ? 8.442 -6.924 15.222 1.00 85.44 108 VAL A C 1
ATOM 848 O O . VAL A 1 108 ? 7.353 -7.505 15.252 1.00 85.44 108 VAL A O 1
ATOM 851 N N . PRO A 1 109 ? 8.534 -5.584 15.122 1.00 87.25 109 PRO A N 1
ATOM 852 C CA . PRO A 1 109 ? 7.357 -4.739 14.971 1.00 87.25 109 PRO A CA 1
ATOM 853 C C . PRO A 1 109 ? 6.535 -5.116 13.735 1.00 87.25 109 PRO A C 1
ATOM 855 O O . PRO A 1 109 ? 7.075 -5.440 12.671 1.00 87.25 109 PRO A O 1
ATOM 858 N N . THR A 1 110 ? 5.211 -5.067 13.889 1.00 93.62 110 THR A N 1
ATOM 859 C CA . THR A 1 110 ? 4.247 -5.342 12.819 1.00 93.62 110 THR A CA 1
ATOM 860 C C . THR A 1 110 ? 3.132 -4.321 12.848 1.00 93.62 110 THR A C 1
ATOM 862 O O . THR A 1 110 ? 2.741 -3.864 13.919 1.00 93.62 110 THR A O 1
ATOM 865 N N . VAL A 1 111 ? 2.580 -4.008 11.678 1.00 95.12 111 VAL A N 1
ATOM 866 C CA . VAL A 1 111 ? 1.523 -2.995 11.549 1.00 95.12 111 VAL A CA 1
ATOM 867 C C . VAL A 1 111 ? 0.313 -3.356 12.415 1.00 95.12 111 VAL A C 1
ATOM 869 O O . VAL A 1 111 ? -0.161 -2.535 13.197 1.00 95.12 111 VAL A O 1
ATOM 872 N N . ARG A 1 112 ? -0.170 -4.608 12.328 1.00 94.81 112 ARG A N 1
ATOM 873 C CA . ARG A 1 112 ? -1.325 -5.060 13.120 1.00 94.81 112 ARG A CA 1
ATOM 874 C C . ARG A 1 112 ? -1.010 -5.115 14.613 1.00 94.81 112 ARG A C 1
ATOM 876 O O . ARG A 1 112 ? -1.883 -4.783 15.404 1.00 94.81 112 ARG A O 1
ATOM 883 N N . GLY A 1 113 ? 0.190 -5.561 14.989 1.00 93.62 113 GLY A N 1
ATOM 884 C CA . GLY A 1 113 ? 0.584 -5.670 16.393 1.00 93.62 113 GLY A CA 1
ATOM 885 C C . GLY A 1 113 ? 0.697 -4.306 17.072 1.00 93.62 113 GLY A C 1
ATOM 886 O O . GLY A 1 113 ? 0.187 -4.139 18.173 1.00 93.62 113 GLY A O 1
ATOM 887 N N . THR A 1 114 ? 1.309 -3.330 16.399 1.00 95.31 114 THR A N 1
ATOM 888 C CA . THR A 1 114 ? 1.447 -1.961 16.912 1.00 95.31 114 THR A CA 1
ATOM 889 C C . THR A 1 114 ? 0.092 -1.277 17.053 1.00 95.31 114 THR A C 1
ATOM 891 O O . THR A 1 114 ? -0.259 -0.878 18.158 1.00 95.31 114 THR A O 1
ATOM 894 N N . LEU A 1 115 ? -0.703 -1.210 15.977 1.00 97.31 115 LEU A N 1
ATOM 895 C CA . LEU A 1 115 ? -2.014 -0.557 16.033 1.00 97.31 115 LEU A CA 1
ATOM 896 C C . LEU A 1 115 ? -2.962 -1.268 17.007 1.00 97.31 115 LEU A C 1
ATOM 898 O O . LEU A 1 115 ? -3.654 -0.613 17.777 1.00 97.31 115 LEU A O 1
ATOM 902 N N . GLY A 1 116 ? -2.980 -2.606 16.984 1.00 96.62 116 GLY A N 1
ATOM 903 C CA . GLY A 1 116 ? -3.826 -3.416 17.862 1.00 96.62 116 GLY A CA 1
ATOM 904 C C . GLY A 1 116 ? -3.551 -3.126 19.324 1.00 96.62 116 GLY A C 1
ATOM 905 O O . GLY A 1 116 ? -4.464 -2.732 20.035 1.00 96.62 116 GLY A O 1
ATOM 906 N N . ARG A 1 117 ? -2.283 -3.204 19.734 1.00 95.94 117 ARG A N 1
ATOM 907 C CA . ARG A 1 117 ? -1.881 -2.945 21.116 1.00 95.94 117 ARG A CA 1
ATOM 908 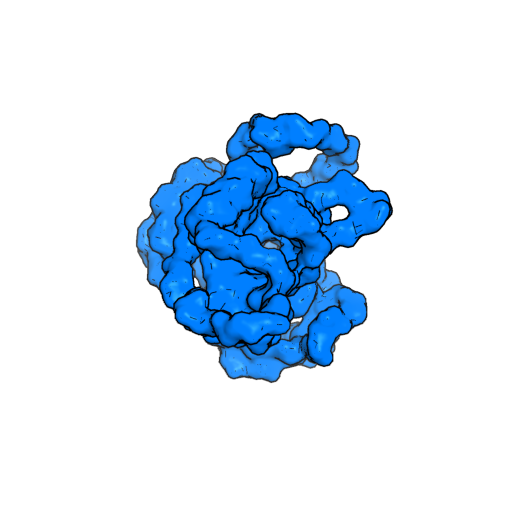C C . ARG A 1 117 ? -2.291 -1.552 21.592 1.00 95.94 117 ARG A C 1
ATOM 910 O O . ARG A 1 117 ? -2.775 -1.429 22.710 1.00 95.94 117 ARG A O 1
ATOM 917 N N . GLU A 1 118 ? -2.106 -0.508 20.780 1.00 97.38 118 GLU A N 1
ATOM 918 C CA . GLU A 1 118 ? -2.479 0.849 21.205 1.00 97.38 118 GLU A CA 1
ATOM 919 C C . GLU A 1 118 ? -3.997 1.046 21.279 1.00 97.38 118 GLU A C 1
ATOM 921 O O . GLU A 1 118 ? -4.478 1.681 22.217 1.00 97.38 118 GLU A O 1
ATOM 926 N N . VAL A 1 119 ? -4.766 0.454 20.358 1.00 97.81 119 VAL A N 1
ATOM 927 C CA . VAL A 1 119 ? -6.236 0.470 20.432 1.00 97.81 119 VAL A CA 1
ATOM 928 C C . VAL A 1 119 ? -6.726 -0.302 21.662 1.00 97.81 119 VAL A C 1
ATOM 930 O O . VAL A 1 119 ? -7.553 0.216 22.409 1.00 97.81 119 VAL A O 1
ATOM 933 N N . GLU A 1 120 ? -6.193 -1.499 21.917 1.00 97.62 120 GLU A N 1
ATOM 934 C CA . GLU 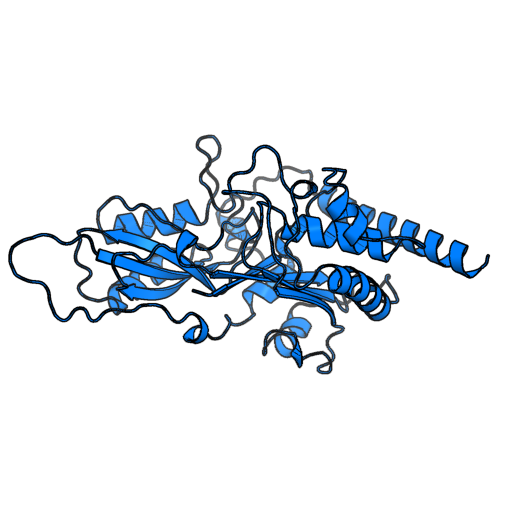A 1 120 ? -6.543 -2.323 23.085 1.00 97.62 120 GLU A CA 1
ATOM 935 C C . GLU A 1 120 ? -6.202 -1.619 24.397 1.00 97.62 120 GLU A C 1
ATOM 937 O O . GLU A 1 120 ? -7.002 -1.621 25.330 1.00 97.62 120 GLU A O 1
ATOM 942 N N . ARG A 1 121 ? -5.038 -0.959 24.454 1.00 97.44 121 ARG A N 1
ATOM 943 C CA . ARG A 1 121 ? -4.594 -0.190 25.620 1.00 97.44 121 ARG A CA 1
ATOM 944 C C . ARG A 1 121 ? -5.519 0.986 25.915 1.00 97.44 121 ARG A C 1
ATOM 946 O O . ARG A 1 121 ? -5.828 1.223 27.075 1.00 97.44 121 ARG A O 1
ATOM 953 N N . LEU A 1 122 ? -5.932 1.739 24.894 1.00 96.94 122 LEU A N 1
ATOM 954 C CA . LEU A 1 122 ? -6.798 2.908 25.079 1.00 96.94 122 LEU A CA 1
ATOM 955 C C . LEU A 1 122 ? -8.251 2.538 25.389 1.00 96.94 122 LEU A C 1
ATOM 957 O O . LEU A 1 122 ? -8.934 3.317 26.046 1.00 96.94 122 LEU A O 1
ATOM 961 N N . LEU A 1 123 ? -8.719 1.383 24.912 1.00 96.06 123 LEU A N 1
ATOM 962 C CA . LEU A 1 123 ? -10.064 0.873 25.187 1.00 96.06 123 LEU A CA 1
ATOM 963 C C . LEU A 1 123 ? -10.122 -0.051 26.408 1.00 96.06 123 LEU A C 1
ATOM 965 O O . LEU A 1 123 ? -11.208 -0.514 26.749 1.00 96.06 123 LEU A O 1
ATOM 969 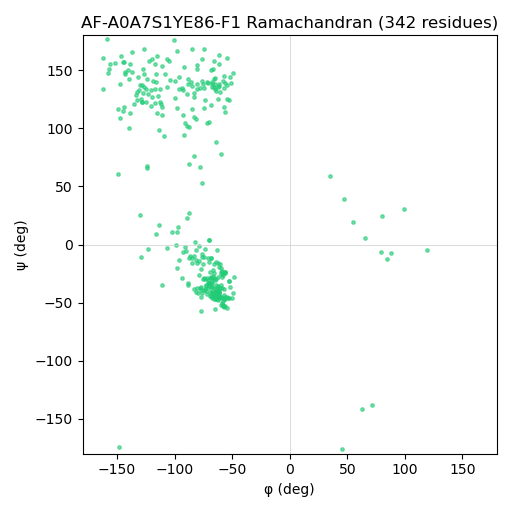N N . GLU A 1 124 ? -8.977 -0.402 26.994 1.00 95.88 124 GLU A N 1
ATOM 970 C CA . GLU A 1 124 ? -8.852 -1.401 28.063 1.00 95.88 124 GLU A CA 1
ATOM 971 C C . GLU A 1 124 ? -9.621 -2.702 27.746 1.00 95.88 124 GLU A C 1
ATOM 973 O O . GLU A 1 124 ? -10.304 -3.292 28.586 1.00 95.88 124 GLU A O 1
ATOM 978 N N . SER A 1 125 ? -9.579 -3.125 26.479 1.00 94.50 125 SER A N 1
ATOM 979 C CA . SER A 1 125 ? -10.299 -4.304 25.992 1.00 94.50 125 SER A CA 1
ATOM 980 C C . SER A 1 125 ? -9.684 -4.872 24.720 1.00 94.50 125 SER A C 1
ATOM 982 O O . SER A 1 125 ? -9.180 -4.132 23.880 1.00 94.50 125 SER A O 1
ATOM 984 N N . ASP A 1 126 ? -9.778 -6.193 24.562 1.00 93.94 126 ASP A N 1
ATOM 985 C CA . ASP A 1 126 ? -9.281 -6.892 23.376 1.00 93.94 126 ASP A CA 1
ATOM 986 C C . ASP A 1 126 ? -10.055 -6.474 22.119 1.00 93.94 126 ASP A C 1
ATOM 988 O O . ASP A 1 126 ? -11.296 -6.482 22.095 1.00 93.94 126 ASP A O 1
ATOM 992 N N . VAL A 1 127 ? -9.333 -6.191 21.028 1.00 93.38 127 VAL A N 1
ATOM 993 C CA . VAL A 1 127 ? -9.950 -5.832 19.747 1.00 93.38 127 VAL A CA 1
ATOM 994 C C . VAL A 1 127 ? -9.426 -6.665 18.586 1.00 93.38 127 VAL A C 1
ATOM 996 O O . VAL A 1 127 ? -8.237 -6.889 18.376 1.00 93.38 127 VAL A O 1
ATOM 999 N N . SER A 1 128 ? -10.354 -7.089 17.731 1.00 93.94 128 SER A N 1
ATOM 1000 C CA . SER A 1 128 ? -10.003 -7.701 16.454 1.00 93.94 128 SER A CA 1
ATOM 1001 C C . SER A 1 128 ? -9.962 -6.635 15.366 1.00 93.94 128 SER A C 1
ATOM 1003 O O . SER A 1 128 ? -11.000 -6.094 14.982 1.00 93.94 128 SER A O 1
ATOM 1005 N N . LEU A 1 129 ? -8.760 -6.346 14.866 1.00 96.06 129 LEU A N 1
ATOM 1006 C CA . LEU A 1 129 ? -8.556 -5.464 13.720 1.00 96.06 129 LEU A CA 1
ATOM 1007 C C . LEU A 1 129 ? -8.732 -6.216 12.398 1.00 96.06 129 LEU A C 1
ATOM 1009 O O . LEU A 1 129 ? -8.088 -7.240 12.151 1.00 96.06 129 LEU A O 1
ATOM 1013 N N . SER A 1 130 ? -9.537 -5.639 11.510 1.00 96.44 130 SER A N 1
ATOM 1014 C CA . SER A 1 130 ? -9.588 -5.983 10.091 1.00 96.44 130 SER A CA 1
ATOM 1015 C C . SER A 1 130 ? -8.933 -4.884 9.248 1.00 96.44 130 SER A C 1
ATOM 1017 O O . SER A 1 130 ? -8.779 -3.756 9.710 1.00 96.44 130 SER A O 1
ATOM 1019 N N . THR A 1 131 ? -8.519 -5.196 8.017 1.00 96.44 131 THR A N 1
ATOM 1020 C CA . THR A 1 131 ? -7.854 -4.232 7.122 1.00 96.44 131 THR A CA 1
ATOM 1021 C C . THR A 1 131 ? -8.306 -4.379 5.673 1.00 96.44 131 THR A C 1
ATOM 1023 O O . THR A 1 131 ? -8.612 -5.486 5.220 1.00 96.44 131 THR A O 1
ATOM 1026 N N . ALA A 1 132 ? -8.289 -3.280 4.924 1.00 94.94 132 ALA A N 1
ATOM 1027 C CA . ALA A 1 132 ? -8.491 -3.270 3.482 1.00 94.94 132 ALA A CA 1
ATOM 1028 C C . ALA A 1 132 ? -7.354 -3.964 2.717 1.00 94.94 132 ALA A C 1
ATOM 1030 O O . ALA A 1 132 ? -7.598 -4.508 1.634 1.00 94.94 132 ALA A O 1
ATOM 1031 N N . GLY A 1 133 ? -6.137 -3.997 3.275 1.00 91.50 133 GLY A N 1
ATOM 1032 C CA . GLY A 1 133 ? -4.980 -4.625 2.644 1.00 91.50 133 GLY A CA 1
ATOM 1033 C C . GLY A 1 133 ? -3.842 -4.913 3.618 1.00 91.50 133 GLY A C 1
ATOM 1034 O O . GLY A 1 133 ? -3.444 -4.070 4.414 1.00 91.50 133 GLY A O 1
ATOM 1035 N N . ARG A 1 134 ? -3.290 -6.124 3.529 1.00 91.75 134 ARG A N 1
ATOM 1036 C CA . ARG A 1 134 ? -2.075 -6.513 4.256 1.00 91.75 134 ARG A CA 1
ATOM 1037 C C . ARG A 1 134 ? -0.857 -6.099 3.435 1.00 91.75 134 ARG A C 1
ATOM 1039 O O . ARG A 1 134 ? -0.839 -6.312 2.224 1.00 91.75 134 ARG A O 1
ATOM 1046 N N . THR A 1 135 ? 0.172 -5.590 4.093 1.00 92.50 135 THR A N 1
ATOM 1047 C CA . THR A 1 135 ? 1.456 -5.235 3.480 1.00 92.50 135 THR A CA 1
ATOM 1048 C C . THR A 1 135 ? 2.555 -6.219 3.890 1.00 92.50 135 THR A C 1
ATOM 1050 O O . THR A 1 135 ? 2.528 -6.808 4.977 1.00 92.50 135 THR A O 1
ATOM 1053 N N . ASP A 1 136 ? 3.496 -6.467 2.974 1.00 89.31 136 ASP A N 1
ATOM 1054 C CA . ASP A 1 136 ? 4.726 -7.201 3.289 1.00 89.31 136 ASP A CA 1
ATOM 1055 C C . ASP A 1 136 ? 5.692 -6.303 4.088 1.00 89.31 136 ASP A C 1
ATOM 1057 O O . ASP A 1 136 ? 5.508 -5.092 4.163 1.00 89.31 136 ASP A O 1
ATOM 1061 N N . ALA A 1 137 ? 6.751 -6.888 4.652 1.00 87.44 137 ALA A N 1
ATOM 1062 C CA . ALA A 1 137 ? 7.827 -6.130 5.291 1.00 87.44 137 ALA A CA 1
ATOM 1063 C C . ALA A 1 137 ? 8.436 -5.076 4.346 1.00 87.44 137 ALA A C 1
ATOM 1065 O O . ALA A 1 137 ? 8.669 -5.368 3.165 1.00 87.44 137 ALA A O 1
ATOM 1066 N N . GLY A 1 138 ? 8.691 -3.878 4.879 1.00 86.88 138 GLY A N 1
ATOM 1067 C CA . GLY A 1 138 ? 9.277 -2.746 4.154 1.00 86.88 138 GLY A CA 1
ATOM 1068 C C . GLY A 1 138 ? 8.306 -1.967 3.261 1.00 86.88 138 GLY A C 1
ATOM 1069 O O . GLY A 1 138 ? 8.691 -0.939 2.727 1.00 86.88 138 GLY A O 1
ATOM 1070 N N . VAL A 1 139 ? 7.062 -2.425 3.088 1.00 94.69 139 VAL A N 1
ATOM 1071 C CA . VAL A 1 139 ? 6.054 -1.738 2.261 1.00 94.69 139 VAL A CA 1
ATOM 1072 C C . VAL A 1 139 ? 5.385 -0.636 3.080 1.00 94.69 139 VAL A C 1
ATOM 1074 O O . VAL A 1 139 ? 4.859 -0.919 4.155 1.00 94.69 139 VAL A O 1
ATOM 1077 N N . SER A 1 140 ? 5.365 0.592 2.562 1.00 9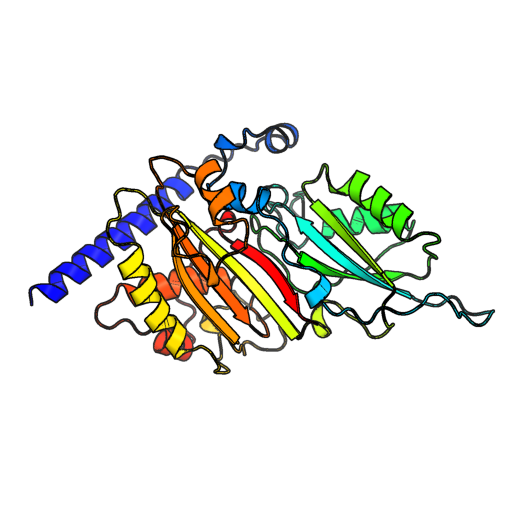7.00 140 SER A N 1
ATOM 1078 C CA . SER A 1 140 ? 4.721 1.747 3.208 1.00 97.00 140 SER A CA 1
ATOM 1079 C C . SER A 1 140 ? 3.221 1.822 2.900 1.00 97.00 140 SER A C 1
ATOM 1081 O O . SER A 1 140 ? 2.716 1.138 2.004 1.00 97.00 140 SER A O 1
ATOM 1083 N N . ALA A 1 141 ? 2.489 2.672 3.618 1.00 97.25 141 ALA A N 1
ATOM 1084 C CA . ALA A 1 141 ? 1.092 2.981 3.318 1.00 97.25 141 ALA A CA 1
ATOM 1085 C C . ALA A 1 141 ? 0.768 4.454 3.578 1.00 97.25 141 ALA A C 1
ATOM 1087 O O . ALA A 1 141 ? 1.299 5.042 4.516 1.00 97.25 141 ALA A O 1
ATOM 1088 N N . LYS A 1 142 ? -0.133 5.031 2.776 1.00 95.94 142 LYS A N 1
ATOM 1089 C CA . LYS A 1 142 ? -0.600 6.420 2.925 1.00 95.94 142 LYS A CA 1
ATOM 1090 C C . LYS A 1 142 ? -2.044 6.555 3.382 1.00 95.94 142 LYS A C 1
ATOM 1092 O O . LYS A 1 142 ? -2.347 7.455 4.149 1.00 95.94 142 LYS A O 1
ATOM 1097 N N . ALA A 1 143 ? -2.922 5.659 2.955 1.00 95.31 143 ALA A N 1
ATOM 1098 C CA . ALA A 1 143 ? -4.310 5.648 3.402 1.00 95.31 143 ALA A CA 1
ATOM 1099 C C . ALA A 1 143 ? -4.854 4.217 3.419 1.00 95.31 143 ALA A C 1
ATOM 1101 O O . ALA A 1 143 ? -5.784 3.863 2.686 1.00 95.31 143 ALA A O 1
ATOM 1102 N N . VAL A 1 144 ? -4.237 3.348 4.225 1.00 95.88 144 VAL A N 1
ATOM 1103 C CA . VAL A 1 144 ? -4.791 2.011 4.441 1.00 95.88 144 VAL A CA 1
ATOM 1104 C C . VAL A 1 144 ? -5.913 2.078 5.471 1.00 95.88 144 VAL A C 1
ATOM 1106 O O . VAL A 1 144 ? -5.806 2.705 6.522 1.00 95.88 144 VAL A O 1
ATOM 1109 N N . LEU A 1 145 ? -7.012 1.414 5.146 1.00 96.56 145 LEU A N 1
ATOM 1110 C CA . LEU A 1 145 ? -8.211 1.381 5.962 1.00 96.56 145 LEU A CA 1
ATOM 1111 C C . LEU A 1 145 ? -8.186 0.169 6.898 1.00 96.56 145 LEU A C 1
ATOM 1113 O O . LEU A 1 145 ? -7.932 -0.963 6.470 1.00 96.56 145 LEU A O 1
ATOM 1117 N N . PHE A 1 146 ? -8.499 0.404 8.164 1.00 97.81 146 PHE A N 1
ATOM 1118 C CA . PHE A 1 146 ? -8.735 -0.604 9.188 1.00 97.81 146 PHE A CA 1
ATOM 1119 C C . PHE A 1 146 ? -10.152 -0.488 9.736 1.00 97.81 146 PHE A C 1
ATOM 1121 O O . PHE A 1 146 ? -10.792 0.555 9.621 1.00 97.81 146 PHE A O 1
ATOM 1128 N N . SER A 1 147 ? -10.647 -1.559 10.350 1.00 98.00 147 SER A N 1
ATOM 1129 C CA . SER A 1 147 ? -11.835 -1.470 11.194 1.00 98.00 147 SER A CA 1
ATOM 1130 C C . SER A 1 147 ? -11.741 -2.383 12.403 1.00 98.00 147 SER A C 1
ATOM 1132 O O . SER A 1 147 ? -11.148 -3.462 12.326 1.00 98.00 147 SER A O 1
ATOM 1134 N N . PHE A 1 148 ? -12.349 -1.965 13.507 1.00 97.62 148 PHE A N 1
ATOM 1135 C CA . PHE A 1 148 ? -12.490 -2.764 14.722 1.00 97.62 148 PHE A CA 1
ATOM 1136 C C . PHE A 1 148 ? -13.897 -2.612 15.294 1.00 97.62 148 PHE A C 1
ATOM 1138 O O . PHE A 1 148 ? -14.665 -1.738 14.889 1.00 97.62 148 PHE A O 1
ATOM 1145 N N . LYS A 1 149 ? -14.246 -3.506 16.220 1.00 96.38 149 LYS A N 1
ATOM 1146 C CA . LYS A 1 149 ? -15.532 -3.482 16.915 1.00 96.38 149 LYS A CA 1
ATOM 1147 C C . LYS A 1 149 ? -15.312 -3.506 18.416 1.00 96.38 149 LYS A C 1
ATOM 1149 O O . LYS A 1 149 ? -14.547 -4.348 18.879 1.00 96.38 149 LYS A O 1
ATOM 1154 N N . THR A 1 150 ? -16.033 -2.673 19.155 1.00 95.31 150 THR A N 1
ATOM 1155 C CA . THR A 1 150 ? -15.908 -2.570 20.615 1.00 95.31 150 THR A CA 1
ATOM 1156 C C . THR A 1 150 ? -17.274 -2.426 21.288 1.00 95.31 150 THR A C 1
ATOM 1158 O O . THR A 1 150 ? -18.243 -2.023 20.652 1.00 95.31 150 THR A O 1
ATOM 1161 N N . TYR A 1 151 ? -17.353 -2.828 22.557 1.00 93.25 151 TYR A N 1
ATOM 1162 C CA . TYR A 1 151 ? -18.484 -2.543 23.453 1.00 93.25 151 TYR A CA 1
ATOM 1163 C C . TYR A 1 151 ? -18.200 -1.360 24.387 1.00 93.25 151 TYR A C 1
ATOM 1165 O O . TYR A 1 151 ? -19.024 -1.069 25.253 1.00 93.25 151 TYR A O 1
ATOM 1173 N N . GLN A 1 152 ? -17.006 -0.777 24.277 1.00 92.81 152 GLN A N 1
ATOM 1174 C CA . GLN A 1 152 ? -16.591 0.382 25.048 1.00 92.81 152 GLN A CA 1
ATOM 1175 C C . GLN A 1 152 ? -16.999 1.645 24.311 1.00 92.81 152 GLN A C 1
ATOM 1177 O O . GLN A 1 152 ? -16.835 1.736 23.090 1.00 92.81 152 GLN A O 1
ATOM 1182 N N . ASP A 1 153 ? -17.494 2.604 25.076 1.00 88.69 153 ASP A N 1
ATOM 1183 C CA . ASP A 1 153 ? -17.857 3.909 24.560 1.00 88.69 153 ASP A CA 1
ATOM 1184 C C . ASP A 1 153 ? -16.582 4.723 24.296 1.00 88.69 153 ASP A C 1
ATOM 1186 O O . ASP A 1 153 ? -15.616 4.678 25.062 1.00 88.69 153 ASP A O 1
ATOM 1190 N N . ILE A 1 154 ? -16.562 5.439 23.172 1.00 92.06 154 ILE A N 1
ATOM 1191 C CA . ILE A 1 154 ? -15.512 6.407 22.849 1.00 92.06 154 ILE A CA 1
ATOM 1192 C C . ILE A 1 154 ? -16.149 7.788 22.960 1.00 92.06 154 ILE A C 1
ATOM 1194 O O . ILE A 1 154 ? -16.742 8.281 22.003 1.00 92.06 154 ILE A O 1
ATOM 1198 N N . ASP A 1 155 ? -16.033 8.399 24.139 1.00 87.00 155 ASP A N 1
ATOM 1199 C CA . ASP A 1 155 ? -16.713 9.663 24.465 1.00 87.00 155 ASP A CA 1
ATOM 1200 C C . ASP A 1 155 ? -16.319 10.816 23.531 1.00 87.00 155 ASP A C 1
ATOM 1202 O O . ASP A 1 155 ? -17.128 11.681 23.203 1.00 87.00 155 ASP A O 1
ATOM 1206 N N . SER A 1 156 ? -15.056 10.832 23.095 1.00 94.25 156 SER A N 1
ATOM 1207 C CA . SER A 1 156 ? -14.535 11.811 22.146 1.00 94.25 156 SER A CA 1
ATOM 1208 C C . SER A 1 156 ? -13.613 11.135 21.141 1.00 94.25 156 SER A C 1
ATOM 1210 O O . SER A 1 156 ? -12.520 10.672 21.476 1.00 94.25 156 SER A O 1
ATOM 1212 N N . ILE A 1 157 ? -14.061 11.117 19.885 1.00 94.81 157 ILE A N 1
ATOM 1213 C CA . ILE A 1 157 ? -13.291 10.617 18.743 1.00 94.81 157 ILE A CA 1
ATOM 1214 C C . ILE A 1 157 ? -12.010 11.424 18.547 1.00 94.81 157 ILE A C 1
ATOM 1216 O O . ILE A 1 157 ? -10.956 10.842 18.310 1.00 94.81 157 ILE A O 1
ATOM 1220 N N . GLU A 1 158 ? -12.078 12.743 18.715 1.00 95.94 158 GLU A N 1
ATOM 1221 C CA . GLU A 1 158 ? -10.921 13.632 18.615 1.00 95.94 158 GLU A CA 1
ATOM 1222 C C . GLU A 1 158 ? -9.870 13.307 19.686 1.00 95.94 158 GLU A C 1
ATOM 1224 O O . GLU A 1 158 ? -8.696 13.113 19.368 1.00 95.94 158 GLU A O 1
ATOM 1229 N N . ALA A 1 159 ? -10.287 13.154 20.948 1.00 96.88 159 ALA A N 1
ATOM 1230 C CA . ALA A 1 159 ? -9.370 12.805 22.031 1.00 96.88 159 ALA A CA 1
ATOM 1231 C C . ALA A 1 159 ? -8.776 11.399 21.851 1.00 96.88 159 ALA A C 1
ATOM 1233 O O . ALA A 1 159 ? -7.603 11.172 22.155 1.00 96.88 159 ALA A O 1
ATOM 1234 N N . PHE A 1 160 ? -9.571 10.447 21.356 1.00 97.62 160 PHE A N 1
ATOM 1235 C CA . PHE A 1 160 ? -9.107 9.094 21.057 1.00 97.62 160 PHE A CA 1
ATOM 1236 C C . PHE A 1 160 ? -8.083 9.084 19.914 1.00 97.62 160 PHE A C 1
ATOM 1238 O O . PHE A 1 160 ? -7.027 8.464 20.042 1.00 97.62 160 PHE A O 1
ATOM 1245 N N . LEU A 1 161 ? -8.353 9.826 18.835 1.00 98.19 161 LEU A N 1
ATOM 1246 C CA . LEU A 1 161 ? -7.437 10.024 17.712 1.00 98.19 161 LEU A CA 1
ATOM 1247 C C . LEU A 1 161 ? -6.121 10.677 18.159 1.00 98.19 161 LEU A C 1
ATOM 1249 O O . LEU A 1 161 ? -5.053 10.199 17.779 1.00 98.19 161 LEU A O 1
ATOM 1253 N N . GLY A 1 162 ? -6.186 11.721 18.993 1.00 98.31 162 GLY A N 1
ATOM 1254 C CA . GLY A 1 162 ? -5.005 12.378 19.562 1.00 98.31 162 GLY A CA 1
ATOM 1255 C C . GLY A 1 162 ? -4.131 11.400 20.350 1.00 98.31 162 GLY A C 1
ATOM 1256 O O . GLY A 1 162 ? -2.961 11.219 20.028 1.00 98.31 162 GLY A O 1
ATOM 1257 N N . LYS A 1 163 ? -4.730 10.657 21.292 1.00 98.25 163 LYS A N 1
ATOM 1258 C CA . LYS A 1 163 ? -4.020 9.638 22.088 1.00 98.25 163 LYS A CA 1
ATOM 1259 C C . LYS A 1 163 ? -3.422 8.516 21.237 1.00 98.25 163 LYS A C 1
ATOM 1261 O O . LYS A 1 163 ? -2.346 8.009 21.557 1.00 98.25 163 LYS A O 1
ATOM 1266 N N . LEU A 1 164 ? -4.120 8.093 20.179 1.00 98.00 164 LEU A N 1
ATOM 1267 C CA . LEU A 1 164 ? -3.582 7.114 19.237 1.00 98.00 164 LEU A CA 1
ATOM 1268 C C . LEU A 1 164 ? -2.369 7.672 18.493 1.00 98.00 164 LEU A C 1
ATOM 1270 O O . LEU A 1 164 ? -1.371 6.966 18.374 1.00 98.00 164 LEU A O 1
ATOM 1274 N N . ASN A 1 165 ? -2.433 8.916 18.017 1.00 98.31 165 ASN A N 1
ATOM 1275 C CA . ASN A 1 165 ? -1.314 9.556 17.328 1.00 98.31 165 ASN A CA 1
ATOM 1276 C C . ASN A 1 165 ? -0.107 9.771 18.244 1.00 98.31 165 ASN A C 1
ATOM 1278 O O . ASN A 1 165 ? 1.007 9.470 17.814 1.00 98.31 165 ASN A O 1
ATOM 1282 N N . ASP A 1 166 ? -0.312 10.185 19.497 1.00 98.00 166 ASP A N 1
ATOM 1283 C CA . ASP A 1 166 ? 0.764 10.320 20.491 1.00 98.00 166 ASP A CA 1
ATOM 1284 C C . ASP A 1 166 ? 1.522 8.997 20.688 1.00 98.00 166 ASP A C 1
ATOM 1286 O O . ASP A 1 166 ? 2.745 8.976 20.819 1.00 98.00 166 ASP A O 1
ATOM 1290 N N . ALA A 1 167 ? 0.799 7.872 20.667 1.00 96.19 167 ALA A N 1
ATOM 1291 C CA . ALA A 1 167 ? 1.383 6.545 20.834 1.00 96.19 167 ALA A CA 1
ATOM 1292 C C . ALA A 1 167 ? 1.974 5.962 19.535 1.00 96.19 167 ALA A C 1
ATOM 1294 O O . ALA A 1 167 ? 3.005 5.286 19.576 1.00 96.19 167 ALA A O 1
ATOM 1295 N N . CYS A 1 168 ? 1.328 6.177 18.385 1.00 96.31 168 CYS A N 1
ATOM 1296 C CA . CYS A 1 168 ? 1.679 5.530 17.115 1.00 96.31 168 CYS A CA 1
ATOM 1297 C C . CYS A 1 168 ? 2.738 6.296 16.311 1.00 96.31 168 CYS A C 1
ATOM 1299 O O . CYS A 1 168 ? 3.563 5.658 15.653 1.00 96.31 168 CYS A O 1
ATOM 1301 N N . THR A 1 169 ? 2.759 7.632 16.382 1.00 95.69 169 THR A N 1
ATOM 1302 C CA . THR A 1 169 ? 3.672 8.464 15.575 1.00 95.69 169 THR A CA 1
ATOM 1303 C C . THR A 1 169 ? 5.143 8.143 15.849 1.00 95.69 169 THR A C 1
ATOM 1305 O O . THR A 1 169 ? 5.871 7.900 14.885 1.00 95.69 169 THR A O 1
ATOM 1308 N N . PRO A 1 170 ? 5.592 7.996 17.116 1.00 93.88 170 PRO A N 1
ATOM 1309 C CA . PRO A 1 170 ? 6.965 7.572 17.410 1.00 93.88 170 PRO A CA 1
ATOM 1310 C C . PRO A 1 170 ? 7.317 6.173 16.883 1.00 93.88 170 PRO A C 1
ATOM 1312 O O . PRO A 1 170 ? 8.487 5.819 16.812 1.00 93.88 170 PRO A O 1
ATOM 1315 N N . GLN A 1 171 ? 6.318 5.363 16.519 1.00 93.12 171 GLN A N 1
ATOM 1316 C CA . GLN A 1 171 ? 6.483 4.016 15.965 1.00 93.12 171 GLN A CA 1
ATOM 1317 C C . GLN A 1 171 ? 6.393 3.996 14.427 1.00 93.12 171 GLN A C 1
ATOM 1319 O O . GLN A 1 171 ? 6.283 2.921 13.838 1.00 93.12 171 GLN A O 1
ATOM 1324 N N . GLY A 1 172 ? 6.411 5.166 13.775 1.00 92.50 172 GLY A N 1
ATOM 1325 C CA . GLY A 1 172 ? 6.376 5.299 12.316 1.00 92.50 172 GLY A CA 1
ATOM 1326 C C . GLY A 1 172 ? 4.983 5.152 11.699 1.00 92.50 172 GLY A C 1
ATOM 1327 O O . GLY A 1 172 ? 4.876 4.760 10.534 1.00 92.50 172 GLY A O 1
ATOM 1328 N N . MET A 1 173 ? 3.919 5.415 12.468 1.00 96.25 173 MET A N 1
ATOM 1329 C CA . MET A 1 173 ? 2.522 5.291 12.041 1.00 96.25 173 MET A CA 1
ATOM 1330 C C . MET A 1 173 ? 1.707 6.529 12.420 1.00 96.25 173 MET A C 1
ATOM 1332 O O . MET A 1 173 ? 1.689 6.923 13.579 1.00 96.25 173 MET A O 1
ATOM 1336 N N . THR A 1 174 ? 0.953 7.079 11.473 1.00 97.50 174 THR A N 1
ATOM 1337 C CA . THR A 1 174 ? 0.046 8.208 11.708 1.00 97.50 174 THR A CA 1
ATOM 1338 C C . THR A 1 174 ? -1.392 7.784 11.450 1.00 97.50 174 THR A C 1
ATOM 1340 O O . THR A 1 174 ? -1.711 7.137 10.448 1.00 97.50 174 THR A O 1
ATOM 1343 N N . ILE A 1 175 ? -2.274 8.153 12.371 1.00 97.88 175 ILE A N 1
ATOM 1344 C CA . ILE A 1 175 ? -3.709 7.918 12.289 1.00 97.88 175 ILE A CA 1
ATOM 1345 C C . ILE A 1 175 ? -4.362 9.196 11.768 1.00 97.88 175 ILE A C 1
ATOM 1347 O O . ILE A 1 175 ? -4.272 10.250 12.393 1.00 97.88 175 ILE A O 1
ATOM 1351 N N . HIS A 1 176 ? -5.001 9.112 10.606 1.00 96.56 176 HIS A N 1
ATOM 1352 C CA . HIS A 1 176 ? -5.613 10.269 9.952 1.00 96.56 176 HIS A CA 1
ATOM 1353 C C . HIS A 1 176 ? -7.052 10.505 10.398 1.00 96.56 176 HIS A C 1
ATOM 1355 O O . HIS A 1 176 ? -7.486 11.648 10.491 1.00 96.56 176 HIS A O 1
ATOM 1361 N N . SER A 1 177 ? -7.794 9.433 10.669 1.00 95.75 177 SER A N 1
ATOM 1362 C CA . SER A 1 177 ? -9.163 9.528 11.165 1.00 95.75 177 SER A CA 1
ATOM 1363 C C . SER A 1 177 ? -9.569 8.278 11.931 1.00 95.75 177 SER A C 1
ATOM 1365 O O . SER A 1 177 ? -9.033 7.187 11.707 1.00 95.75 177 SER A O 1
ATOM 1367 N N . VAL A 1 178 ? -10.542 8.459 12.820 1.00 96.75 178 VAL A N 1
ATOM 1368 C CA . VAL A 1 178 ? -11.322 7.399 13.456 1.00 96.75 178 VAL A CA 1
ATOM 1369 C C . VAL A 1 178 ? -12.782 7.785 13.266 1.00 96.75 178 VAL A C 1
ATOM 1371 O O . VAL A 1 178 ? -13.161 8.888 13.625 1.00 96.75 178 VAL A O 1
ATOM 1374 N N . GLU A 1 179 ? -13.592 6.905 12.691 1.00 95.38 179 GLU A N 1
ATOM 1375 C CA . GLU A 1 179 ? -14.983 7.210 12.342 1.00 95.38 179 GLU A CA 1
ATOM 1376 C C . GLU A 1 179 ? -15.909 6.113 12.858 1.00 95.38 179 GLU A C 1
ATOM 1378 O O . GLU A 1 179 ? -15.639 4.926 12.646 1.00 95.38 179 GLU A O 1
ATOM 1383 N N . LEU A 1 180 ? -17.015 6.493 13.500 1.00 95.69 180 LEU A N 1
ATOM 1384 C CA . LEU A 1 180 ? -18.101 5.563 13.804 1.00 95.69 180 LEU A CA 1
ATOM 1385 C C . LEU A 1 180 ? -18.851 5.250 12.505 1.00 95.69 180 LEU A C 1
ATOM 1387 O O . LEU A 1 180 ? -19.339 6.149 11.825 1.00 95.69 180 LEU A O 1
ATOM 1391 N N . VAL A 1 181 ? -18.956 3.972 12.157 1.00 95.44 181 VAL A N 1
ATOM 1392 C CA . VAL A 1 181 ? -19.534 3.528 10.881 1.00 95.44 181 VAL A CA 1
ATOM 1393 C C . VAL A 1 181 ? -20.647 2.508 11.086 1.00 95.44 181 VAL A C 1
ATOM 1395 O O . VAL A 1 181 ? -20.831 1.960 12.178 1.00 95.44 181 VAL A O 1
ATOM 1398 N N . ASP A 1 182 ? -21.396 2.225 10.017 1.00 94.19 182 ASP A N 1
ATOM 1399 C CA . ASP A 1 182 ? -22.437 1.199 10.046 1.00 94.19 182 ASP A CA 1
ATOM 1400 C C . ASP A 1 182 ? -21.909 -0.140 10.601 1.00 94.19 182 ASP A C 1
ATOM 1402 O O . ASP A 1 182 ? -20.818 -0.611 10.272 1.00 94.19 182 ASP A O 1
ATOM 1406 N N . LYS A 1 183 ? -22.717 -0.803 11.436 1.00 92.88 183 LYS A N 1
ATOM 1407 C CA . LYS A 1 183 ? -22.354 -2.055 12.127 1.00 92.88 183 LYS A CA 1
ATOM 1408 C C . LYS A 1 183 ? -21.973 -3.211 11.189 1.00 92.88 183 LYS A C 1
ATOM 1410 O O . LYS A 1 183 ? -21.337 -4.178 11.632 1.00 92.88 183 LYS A O 1
ATOM 1415 N N . SER A 1 184 ? -22.422 -3.167 9.933 1.00 93.62 184 SER A N 1
ATOM 1416 C CA . SER A 1 184 ? -22.111 -4.157 8.897 1.00 93.62 184 SER A CA 1
ATOM 1417 C C . SER A 1 184 ? -20.754 -3.918 8.234 1.00 93.62 184 SER A C 1
ATOM 1419 O O . SER A 1 184 ? -20.234 -4.827 7.585 1.00 93.62 184 SER A O 1
ATOM 1421 N N . PHE A 1 185 ? -20.145 -2.746 8.441 1.00 95.81 185 PHE A N 1
ATOM 1422 C CA . PHE A 1 185 ? -18.865 -2.393 7.849 1.00 95.81 185 PHE A CA 1
ATOM 1423 C C . PHE A 1 185 ? -17.742 -3.340 8.287 1.00 95.81 185 PHE A C 1
ATOM 1425 O O . PHE A 1 185 ? -17.609 -3.721 9.457 1.00 95.81 185 PHE A O 1
ATOM 1432 N N . HIS A 1 186 ? -16.894 -3.703 7.329 1.00 96.06 186 HIS A N 1
ATOM 1433 C CA . HIS A 1 186 ? -15.705 -4.505 7.565 1.00 96.06 186 HIS A CA 1
ATOM 1434 C C . HIS A 1 186 ? -14.629 -4.125 6.551 1.00 96.06 186 HIS A C 1
ATOM 1436 O O . HIS A 1 186 ? -14.795 -4.400 5.364 1.00 96.06 186 HIS A O 1
ATOM 1442 N N . ALA A 1 187 ? -13.492 -3.580 6.996 1.00 95.81 187 ALA A N 1
ATOM 1443 C CA . ALA A 1 187 ? -12.486 -2.999 6.100 1.00 95.81 187 ALA A CA 1
ATOM 1444 C C . ALA A 1 187 ? -12.052 -3.943 4.962 1.00 95.81 187 ALA A C 1
ATOM 1446 O O . ALA A 1 187 ? -11.870 -3.512 3.834 1.00 95.81 187 ALA A O 1
ATOM 1447 N N . THR A 1 188 ? -11.947 -5.255 5.197 1.00 93.88 188 THR A N 1
ATOM 1448 C CA . THR A 1 188 ? -11.621 -6.203 4.111 1.00 93.88 188 THR A CA 1
ATOM 1449 C C . THR A 1 188 ? -12.732 -6.372 3.066 1.00 93.88 188 THR A C 1
ATOM 1451 O O . THR A 1 188 ? -12.429 -6.420 1.873 1.00 93.88 188 THR A O 1
ATOM 1454 N N . PHE A 1 189 ? -13.987 -6.514 3.502 1.00 93.44 189 PHE A N 1
ATOM 1455 C CA . PHE A 1 189 ? -15.110 -6.930 2.650 1.00 93.44 189 PHE A CA 1
ATOM 1456 C C . PHE A 1 189 ? -15.882 -5.747 2.072 1.00 93.44 189 PHE A C 1
ATOM 1458 O O . PHE A 1 189 ? -16.426 -5.856 0.982 1.00 93.44 189 PHE A O 1
ATOM 1465 N N . SER A 1 190 ? -15.890 -4.617 2.778 1.00 95.12 190 SER A N 1
ATOM 1466 C CA . SER A 1 190 ? -16.467 -3.366 2.298 1.00 95.12 190 SER A CA 1
ATOM 1467 C C . SER A 1 190 ? -15.556 -2.665 1.286 1.00 95.12 190 SER A C 1
ATOM 1469 O O . SER A 1 190 ? -16.042 -1.868 0.505 1.00 95.12 190 SER A O 1
ATOM 1471 N N . THR A 1 191 ? -14.249 -2.955 1.239 1.00 94.44 191 THR A N 1
ATOM 1472 C CA . THR A 1 191 ? -13.360 -2.380 0.215 1.00 94.44 191 THR A CA 1
ATOM 1473 C C . THR A 1 191 ? -13.567 -3.030 -1.155 1.00 94.44 191 THR A C 1
ATOM 1475 O O . THR A 1 191 ? -13.242 -4.208 -1.352 1.00 94.44 191 THR A O 1
ATOM 1478 N N . LYS A 1 192 ? -14.000 -2.212 -2.119 1.00 94.31 192 LYS A N 1
ATOM 1479 C CA . LYS A 1 192 ? -14.182 -2.539 -3.539 1.00 94.31 192 LYS A CA 1
ATOM 1480 C C . LYS A 1 192 ? -12.878 -2.573 -4.322 1.00 94.31 192 LYS A C 1
ATOM 1482 O O . LYS A 1 192 ? -12.720 -3.457 -5.154 1.00 94.31 192 LYS A O 1
ATOM 1487 N N . SER A 1 193 ? -11.949 -1.652 -4.045 1.00 95.25 193 SER A N 1
ATOM 1488 C CA . SER A 1 193 ? -10.667 -1.567 -4.757 1.00 95.25 193 SER A CA 1
ATOM 1489 C C . SER A 1 193 ? -9.518 -1.124 -3.863 1.00 95.25 193 SER A C 1
ATOM 1491 O O . SER A 1 193 ? -9.715 -0.469 -2.843 1.00 95.25 193 SER A O 1
ATOM 1493 N N . ARG A 1 194 ? -8.294 -1.468 -4.261 1.00 95.56 194 ARG A N 1
ATOM 1494 C CA . ARG A 1 194 ? -7.051 -1.008 -3.635 1.00 95.56 194 ARG A CA 1
ATOM 1495 C C . ARG A 1 194 ? -6.164 -0.400 -4.698 1.00 95.56 194 ARG A C 1
ATOM 1497 O O . ARG A 1 194 ? -6.171 -0.863 -5.837 1.00 95.56 194 ARG A O 1
ATOM 1504 N N . GLU A 1 195 ? -5.401 0.603 -4.311 1.00 96.25 195 GLU A N 1
ATOM 1505 C CA . GLU A 1 195 ? -4.446 1.267 -5.176 1.00 96.25 195 GLU A CA 1
ATOM 1506 C C . GLU A 1 195 ? -3.058 1.256 -4.557 1.00 96.25 195 GLU A C 1
ATOM 1508 O O . GLU A 1 195 ? -2.887 1.543 -3.372 1.00 96.25 195 GLU A O 1
ATOM 1513 N N . TYR A 1 196 ? -2.076 0.916 -5.380 1.00 97.38 196 TYR A N 1
ATOM 1514 C CA . TYR A 1 196 ? -0.673 0.863 -5.018 1.00 97.38 196 TYR A CA 1
ATOM 1515 C C . TYR A 1 196 ? 0.137 1.742 -5.957 1.00 97.38 196 TYR A C 1
ATOM 1517 O O . TYR A 1 196 ? -0.120 1.760 -7.163 1.00 97.38 196 TYR A O 1
ATOM 1525 N N . ILE A 1 197 ? 1.145 2.405 -5.401 1.00 96.69 197 ILE A N 1
ATOM 1526 C CA . ILE A 1 197 ? 2.190 3.085 -6.162 1.00 96.69 197 ILE A CA 1
ATOM 1527 C C . ILE A 1 197 ? 3.496 2.346 -5.911 1.00 96.69 197 ILE A C 1
ATOM 1529 O O . ILE A 1 197 ? 3.811 2.021 -4.766 1.00 96.69 197 ILE A O 1
ATOM 1533 N N . TYR A 1 198 ? 4.245 2.075 -6.973 1.00 95.50 198 TYR A N 1
ATOM 1534 C CA . TYR A 1 198 ? 5.603 1.570 -6.871 1.00 95.50 198 TYR A CA 1
ATOM 1535 C C . TYR A 1 198 ? 6.584 2.512 -7.546 1.00 95.50 198 TYR A C 1
ATOM 1537 O O . TYR A 1 198 ? 6.360 2.910 -8.684 1.00 95.50 198 TYR A O 1
ATOM 1545 N N . VAL A 1 199 ? 7.686 2.818 -6.876 1.00 93.44 199 VAL A N 1
ATOM 1546 C CA . VAL A 1 199 ? 8.749 3.672 -7.399 1.00 93.44 199 VAL A CA 1
ATOM 1547 C C . VAL A 1 199 ? 10.021 2.852 -7.511 1.00 93.44 199 VAL A C 1
ATOM 1549 O O . VAL A 1 199 ? 10.502 2.277 -6.535 1.00 93.44 199 VAL A O 1
ATOM 1552 N N . LEU A 1 200 ? 10.556 2.787 -8.728 1.00 89.12 200 LEU A N 1
ATOM 1553 C CA . LEU A 1 200 ? 11.808 2.118 -9.045 1.00 89.12 200 LEU A CA 1
ATOM 1554 C C . LEU A 1 200 ? 12.838 3.166 -9.480 1.00 89.12 200 LEU A C 1
ATOM 1556 O O . LEU A 1 200 ? 12.813 3.570 -10.646 1.00 89.12 200 LEU A O 1
ATOM 1560 N N . PRO A 1 201 ? 13.736 3.613 -8.584 1.00 86.06 201 PRO A N 1
ATOM 1561 C CA . PRO A 1 201 ? 14.867 4.450 -8.962 1.00 86.06 201 PRO A CA 1
ATOM 1562 C C . PRO A 1 201 ? 15.723 3.749 -10.019 1.00 86.06 201 PRO A C 1
ATOM 1564 O O . PRO A 1 201 ? 16.023 2.558 -9.915 1.00 86.06 201 PRO A O 1
ATOM 1567 N N . VAL A 1 202 ? 16.105 4.488 -11.054 1.00 80.81 202 VAL A N 1
ATOM 1568 C CA . VAL A 1 202 ? 16.867 3.976 -12.190 1.00 80.81 202 VAL A CA 1
ATOM 1569 C C . VAL A 1 202 ? 18.252 4.595 -12.168 1.00 80.81 202 VAL A C 1
ATOM 1571 O O . VAL A 1 202 ? 18.410 5.813 -12.193 1.00 80.81 202 VAL A O 1
ATOM 1574 N N . HIS A 1 203 ? 19.265 3.735 -12.118 1.00 80.44 203 HIS A N 1
ATOM 1575 C CA . HIS A 1 203 ? 20.651 4.174 -12.056 1.00 80.44 203 HIS A CA 1
ATOM 1576 C C . HIS A 1 203 ? 21.059 4.917 -13.340 1.00 80.44 203 HIS A C 1
ATOM 1578 O O . HIS A 1 203 ? 20.698 4.503 -14.441 1.00 80.44 203 HIS A O 1
ATOM 1584 N N . ARG A 1 204 ? 21.887 5.961 -13.225 1.00 74.06 204 ARG A N 1
ATOM 1585 C CA . ARG A 1 204 ? 22.316 6.848 -14.325 1.00 74.06 204 ARG A CA 1
ATOM 1586 C C . ARG A 1 204 ? 22.975 6.134 -15.509 1.00 74.06 204 ARG A C 1
ATOM 1588 O O . ARG A 1 204 ? 23.002 6.658 -16.618 1.00 74.06 204 ARG A O 1
ATOM 1595 N N . SER A 1 205 ? 23.536 4.942 -15.286 1.00 71.56 205 SER A N 1
ATOM 1596 C CA . SER A 1 205 ? 24.109 4.114 -16.360 1.00 71.56 205 SER A CA 1
ATOM 1597 C C . SER A 1 205 ? 23.045 3.527 -17.291 1.00 71.56 205 SER A C 1
ATOM 1599 O O . SER A 1 205 ? 23.374 3.055 -18.381 1.00 71.56 205 SER A O 1
ATOM 1601 N N . PHE A 1 206 ? 21.779 3.551 -16.877 1.00 66.19 206 PHE A N 1
ATOM 1602 C CA . PHE A 1 206 ? 20.654 3.071 -17.649 1.00 66.19 206 PHE A CA 1
ATOM 1603 C C . PHE A 1 206 ? 20.046 4.204 -18.476 1.00 66.19 206 PHE A C 1
ATOM 1605 O O . PHE A 1 206 ? 19.196 4.971 -18.031 1.00 66.19 206 PHE A O 1
ATOM 1612 N N . GLN A 1 207 ? 20.494 4.296 -19.722 1.00 59.97 207 GLN A N 1
ATOM 1613 C CA . GLN A 1 207 ? 19.878 5.167 -20.716 1.00 59.97 207 GLN A CA 1
ATOM 1614 C C . GLN A 1 207 ? 18.581 4.501 -21.204 1.00 59.97 207 GLN A C 1
ATOM 1616 O O . GLN A 1 207 ? 18.585 3.296 -21.454 1.00 59.97 207 GLN A O 1
ATOM 1621 N N . SER A 1 208 ? 17.510 5.282 -21.417 1.00 72.69 208 SER A N 1
ATOM 1622 C CA . SER A 1 208 ? 16.203 4.871 -22.000 1.00 72.69 208 SER A CA 1
ATOM 1623 C C . SER A 1 208 ? 15.041 4.582 -21.032 1.00 72.69 208 SER A C 1
ATOM 1625 O O . SER A 1 208 ? 14.138 3.817 -21.374 1.00 72.69 208 SER A O 1
ATOM 1627 N N . GLY A 1 209 ? 14.983 5.236 -19.867 1.00 80.12 209 GLY A N 1
ATOM 1628 C CA . GLY A 1 209 ? 13.854 5.114 -18.931 1.00 80.12 209 GLY A CA 1
ATOM 1629 C C . GLY A 1 209 ? 12.471 5.306 -19.580 1.00 80.12 209 GLY A C 1
ATOM 1630 O O . GLY A 1 209 ? 11.597 4.454 -19.434 1.00 80.12 209 GLY A O 1
ATOM 1631 N N . ALA A 1 210 ? 12.300 6.342 -20.411 1.00 84.94 210 ALA A N 1
ATOM 1632 C CA . ALA A 1 210 ? 11.055 6.583 -21.152 1.00 84.94 210 ALA A CA 1
ATOM 1633 C C . ALA A 1 210 ? 10.691 5.461 -22.146 1.00 84.94 210 ALA A C 1
ATOM 1635 O O . ALA A 1 210 ? 9.516 5.134 -22.320 1.00 84.94 210 ALA A O 1
ATOM 1636 N N . GLN A 1 211 ? 11.686 4.843 -22.793 1.00 84.19 211 GLN A N 1
ATOM 1637 C CA . GLN A 1 211 ? 11.452 3.719 -23.702 1.00 84.19 211 GLN A CA 1
ATOM 1638 C C . GLN A 1 211 ? 11.010 2.471 -22.934 1.00 84.19 211 GLN A C 1
ATOM 1640 O O . GLN A 1 211 ? 10.097 1.780 -23.383 1.00 84.19 211 GLN A O 1
ATOM 1645 N N . VAL A 1 212 ? 11.626 2.199 -21.778 1.00 84.75 212 VAL A N 1
ATOM 1646 C CA . VAL A 1 212 ? 11.214 1.090 -20.907 1.00 84.75 212 VAL A CA 1
ATOM 1647 C C . VAL A 1 212 ? 9.808 1.310 -20.380 1.00 84.75 212 VAL A C 1
ATOM 1649 O O . VAL A 1 212 ? 8.996 0.399 -20.489 1.00 84.75 212 VAL A O 1
ATOM 1652 N N . ALA A 1 213 ? 9.491 2.509 -19.885 1.00 88.00 213 ALA A N 1
ATOM 1653 C CA . ALA A 1 213 ? 8.144 2.838 -19.423 1.00 88.00 213 ALA A CA 1
ATOM 1654 C C . ALA A 1 213 ? 7.099 2.563 -20.513 1.00 88.00 213 ALA A C 1
ATOM 1656 O O . ALA A 1 213 ? 6.103 1.897 -20.255 1.00 88.00 213 ALA A O 1
ATOM 1657 N N . ARG A 1 214 ? 7.371 2.974 -21.761 1.00 89.31 214 ARG A N 1
ATOM 1658 C CA . ARG A 1 214 ? 6.489 2.695 -22.905 1.00 89.31 214 ARG A CA 1
ATOM 1659 C C . ARG A 1 214 ? 6.355 1.198 -23.195 1.00 89.31 214 ARG A C 1
ATOM 1661 O O . ARG A 1 214 ? 5.249 0.721 -23.423 1.00 89.31 214 ARG A O 1
ATOM 1668 N N . ALA A 1 215 ? 7.461 0.455 -23.193 1.00 87.38 215 ALA A N 1
ATOM 1669 C CA . ALA A 1 215 ? 7.433 -0.989 -23.425 1.00 87.38 215 ALA A CA 1
ATOM 1670 C C . ALA A 1 215 ? 6.642 -1.723 -22.331 1.00 87.38 215 ALA A C 1
ATOM 1672 O O . ALA A 1 215 ? 5.858 -2.615 -22.641 1.00 87.38 215 ALA A O 1
ATOM 1673 N N . VAL A 1 216 ? 6.803 -1.313 -21.072 1.00 90.44 216 VAL A N 1
ATOM 1674 C CA . VAL A 1 216 ? 6.038 -1.826 -19.931 1.00 90.44 216 VAL A CA 1
ATOM 1675 C C . VAL A 1 216 ? 4.562 -1.455 -20.047 1.00 90.44 216 VAL A C 1
ATOM 1677 O O . VAL A 1 216 ? 3.718 -2.332 -19.887 1.00 90.44 216 VAL A O 1
ATOM 1680 N N . GLN A 1 217 ? 4.234 -0.198 -20.360 1.00 94.31 217 GLN A N 1
ATOM 1681 C CA . GLN A 1 217 ? 2.848 0.248 -20.520 1.00 94.31 217 GLN A CA 1
ATOM 1682 C C . GLN A 1 217 ? 2.117 -0.592 -21.574 1.00 94.31 217 GLN A C 1
ATOM 1684 O O . GLN A 1 217 ? 1.046 -1.115 -21.289 1.00 94.31 217 GLN A O 1
ATOM 1689 N N . ASN A 1 218 ? 2.754 -0.853 -22.722 1.00 94.00 218 ASN A N 1
ATOM 1690 C CA . ASN A 1 218 ? 2.190 -1.712 -23.769 1.00 94.00 218 ASN A CA 1
ATOM 1691 C C . ASN A 1 218 ? 1.885 -3.147 -23.294 1.00 94.00 218 ASN A C 1
ATOM 1693 O O . ASN A 1 218 ? 1.026 -3.811 -23.869 1.00 94.00 218 ASN A O 1
ATOM 1697 N N . GLN A 1 219 ? 2.608 -3.665 -22.295 1.00 93.69 219 GLN A N 1
ATOM 1698 C CA . GLN A 1 219 ? 2.335 -4.979 -21.697 1.00 93.69 219 GLN A CA 1
ATOM 1699 C C . GLN A 1 219 ? 1.186 -4.907 -20.682 1.00 93.69 219 GLN A C 1
ATOM 1701 O O . GLN A 1 219 ? 0.374 -5.827 -20.609 1.00 93.69 219 GLN A O 1
ATOM 1706 N N . LEU A 1 220 ? 1.100 -3.815 -19.914 1.00 95.25 220 LEU A N 1
ATOM 1707 C CA . LEU A 1 220 ? 0.017 -3.578 -18.956 1.00 95.25 220 LEU A CA 1
ATOM 1708 C C . LEU A 1 220 ? -1.334 -3.391 -19.659 1.00 95.25 220 LEU A C 1
ATOM 1710 O O . LEU A 1 220 ? -2.326 -3.980 -19.231 1.00 95.25 220 LEU A O 1
ATOM 1714 N N . ASP A 1 221 ? -1.366 -2.650 -20.768 1.00 95.50 221 ASP A N 1
ATOM 1715 C CA . ASP A 1 221 ? -2.591 -2.359 -21.530 1.00 95.50 221 ASP A CA 1
ATOM 1716 C C . ASP A 1 221 ? -3.297 -3.626 -22.042 1.00 95.50 221 ASP A C 1
ATOM 1718 O O . ASP A 1 221 ? -4.506 -3.623 -22.252 1.00 95.50 221 ASP A O 1
ATOM 1722 N N . GLN A 1 222 ? -2.570 -4.739 -22.190 1.00 93.62 222 GLN A N 1
ATOM 1723 C CA . GLN A 1 222 ? -3.117 -6.023 -22.648 1.00 93.62 222 GLN A CA 1
ATOM 1724 C C . GLN A 1 222 ? -3.952 -6.761 -21.592 1.00 93.62 222 GLN A C 1
ATOM 1726 O O . GLN A 1 222 ? -4.552 -7.793 -21.903 1.00 93.62 222 GLN A O 1
ATOM 1731 N N . VAL A 1 223 ? -3.930 -6.313 -20.334 1.00 94.25 223 VAL A N 1
ATOM 1732 C CA . VAL A 1 223 ? -4.580 -7.016 -19.213 1.00 94.25 223 VAL A CA 1
ATOM 1733 C C . VAL A 1 223 ? -5.500 -6.129 -18.375 1.00 94.25 223 VAL A C 1
ATOM 1735 O O . VAL A 1 223 ? -6.231 -6.639 -17.527 1.00 94.25 223 VAL A O 1
ATOM 1738 N N . VAL A 1 224 ? -5.464 -4.809 -18.574 1.00 95.75 224 VAL A N 1
ATOM 1739 C CA . VAL A 1 224 ? -6.342 -3.867 -17.868 1.00 95.75 224 VAL A CA 1
ATOM 1740 C C . VAL A 1 224 ? -7.791 -4.063 -18.315 1.00 95.75 224 VAL A C 1
ATOM 1742 O O . VAL A 1 224 ? -8.079 -4.230 -19.494 1.00 95.75 224 VAL A O 1
ATOM 1745 N N . GLY A 1 225 ? -8.716 -4.026 -17.356 1.00 95.00 225 GLY A N 1
ATOM 1746 C CA . GLY A 1 225 ? -10.155 -4.162 -17.582 1.00 95.00 225 GLY A CA 1
ATOM 1747 C C . GLY A 1 225 ? -10.658 -5.604 -17.656 1.00 95.00 225 GLY A C 1
ATOM 1748 O O . GLY A 1 225 ? -11.862 -5.821 -17.545 1.00 95.00 225 GLY A O 1
ATOM 1749 N N . GLU A 1 226 ? -9.770 -6.590 -17.768 1.00 93.06 226 GLU A N 1
ATOM 1750 C CA . GLU A 1 226 ? -10.146 -8.002 -17.807 1.00 93.06 226 GLU A CA 1
ATOM 1751 C C . GLU A 1 226 ? -10.053 -8.664 -16.428 1.00 93.06 226 GLU A C 1
ATOM 1753 O O . GLU A 1 226 ? -9.163 -8.365 -15.629 1.00 93.06 226 GLU A O 1
ATOM 1758 N N . GLU A 1 227 ? -10.972 -9.588 -16.140 1.00 95.38 227 GLU A N 1
ATOM 1759 C CA . GLU A 1 227 ? -10.848 -10.484 -14.992 1.00 95.38 227 GLU A CA 1
ATOM 1760 C C . GLU A 1 227 ? -9.959 -11.669 -15.373 1.00 95.38 227 GLU A C 1
ATOM 1762 O O . GLU A 1 227 ? -10.338 -12.523 -16.175 1.00 95.38 227 GLU A O 1
ATOM 1767 N N . LEU A 1 228 ? -8.756 -11.703 -14.803 1.00 93.50 228 LEU A N 1
ATOM 1768 C CA . LEU A 1 228 ? -7.765 -12.738 -15.072 1.00 93.50 228 LEU A CA 1
ATOM 1769 C C . LEU A 1 228 ? -7.457 -13.530 -13.805 1.00 93.50 228 LEU A C 1
ATOM 1771 O O . LEU A 1 228 ? -7.581 -13.044 -12.678 1.00 93.50 228 LEU A O 1
ATOM 1775 N N . ASP A 1 229 ? -7.003 -14.764 -14.000 1.00 92.31 229 ASP A N 1
ATOM 1776 C CA . ASP A 1 229 ? -6.559 -15.629 -12.916 1.00 92.31 229 ASP A CA 1
ATOM 1777 C C . ASP A 1 229 ? -5.055 -15.456 -12.670 1.00 92.31 229 ASP A C 1
ATOM 1779 O O . ASP A 1 229 ? -4.212 -15.991 -13.390 1.00 92.31 229 ASP A O 1
ATOM 1783 N N . PHE A 1 230 ? -4.717 -14.746 -11.595 1.00 90.38 230 PHE A N 1
ATOM 1784 C CA . PHE A 1 230 ? -3.336 -14.477 -11.196 1.00 90.38 230 PHE A CA 1
ATOM 1785 C C . PHE A 1 230 ? -2.746 -15.572 -10.297 1.00 90.38 230 PHE A C 1
ATOM 1787 O O . PHE A 1 230 ? -1.828 -15.312 -9.512 1.00 90.38 230 PHE A O 1
ATOM 1794 N N . PHE A 1 231 ? -3.226 -16.816 -10.399 1.00 89.69 231 PHE A N 1
ATOM 1795 C CA . PHE A 1 231 ? -2.713 -17.950 -9.626 1.00 89.69 231 PHE A CA 1
ATOM 1796 C C . PHE A 1 231 ? -1.180 -18.072 -9.667 1.00 89.69 231 PHE A C 1
ATOM 1798 O O . PHE A 1 231 ? -0.558 -18.295 -8.621 1.00 89.69 231 PHE A O 1
ATOM 1805 N N . GLY A 1 232 ? -0.561 -17.859 -10.836 1.00 86.50 232 GLY A N 1
ATOM 1806 C CA . GLY A 1 232 ? 0.901 -17.877 -11.005 1.00 86.50 232 GLY A CA 1
ATOM 1807 C C . GLY A 1 232 ? 1.633 -16.836 -10.142 1.00 86.50 232 GLY A C 1
ATOM 1808 O O . GLY A 1 232 ? 2.764 -17.048 -9.708 1.00 86.50 232 GLY A O 1
ATOM 1809 N N . MET A 1 233 ? 0.959 -15.746 -9.767 1.00 86.75 233 MET A N 1
ATOM 1810 C CA . MET A 1 233 ? 1.509 -14.712 -8.885 1.00 86.75 233 MET A CA 1
ATOM 1811 C C . MET A 1 233 ? 1.353 -15.047 -7.392 1.00 86.75 233 MET A C 1
ATOM 1813 O O . MET A 1 233 ? 2.000 -14.423 -6.548 1.00 86.75 233 MET A O 1
ATOM 1817 N N . SER A 1 234 ? 0.568 -16.060 -7.014 1.00 83.62 234 SER A N 1
ATOM 1818 C CA . SER A 1 234 ? 0.424 -16.467 -5.610 1.00 83.62 234 SER A CA 1
ATOM 1819 C C . SER A 1 234 ? 1.732 -17.027 -5.019 1.00 83.62 234 SER A C 1
ATOM 1821 O O . SER A 1 234 ? 2.637 -17.477 -5.726 1.00 83.62 234 SER A O 1
ATOM 1823 N N . LYS A 1 235 ? 1.865 -16.999 -3.688 1.00 70.19 235 LYS A N 1
ATOM 1824 C CA . LYS A 1 235 ? 2.888 -17.768 -2.961 1.00 70.19 235 LYS A CA 1
ATOM 1825 C C . LYS A 1 235 ? 2.183 -18.804 -2.090 1.00 70.19 235 LYS A C 1
ATOM 1827 O O . LYS A 1 235 ? 1.551 -18.434 -1.109 1.00 70.19 235 LYS A O 1
ATOM 1832 N N . GLY A 1 236 ? 2.350 -20.088 -2.403 1.00 72.19 236 GLY A N 1
ATOM 1833 C CA . GLY A 1 236 ? 1.794 -21.174 -1.591 1.00 72.19 236 GLY A CA 1
ATOM 1834 C C . GLY A 1 236 ? 0.271 -21.290 -1.708 1.00 72.19 236 GLY A C 1
ATOM 1835 O O . GLY A 1 236 ? -0.267 -21.232 -2.814 1.00 72.19 236 GLY A O 1
ATOM 1836 N N . LYS A 1 237 ? -0.416 -21.515 -0.582 1.00 74.75 237 LYS A N 1
ATOM 1837 C CA . LYS A 1 237 ? -1.883 -21.604 -0.526 1.00 74.75 237 LYS A CA 1
ATOM 1838 C C . LYS A 1 237 ? -2.503 -20.216 -0.724 1.00 74.75 237 LYS A C 1
ATOM 1840 O O . LYS A 1 237 ? -1.999 -19.232 -0.191 1.00 74.75 237 LYS A O 1
ATOM 1845 N N . ILE A 1 238 ? -3.599 -20.144 -1.476 1.00 77.31 238 ILE A N 1
ATOM 1846 C CA . ILE A 1 238 ? -4.374 -18.912 -1.647 1.00 77.31 238 ILE A CA 1
ATOM 1847 C C . ILE A 1 238 ? -5.051 -18.585 -0.305 1.00 77.31 238 ILE A C 1
ATOM 1849 O O . ILE A 1 238 ? -5.796 -19.400 0.233 1.00 77.31 238 ILE A O 1
ATOM 1853 N N . GLU A 1 239 ? -4.734 -17.418 0.262 1.00 70.75 239 GLU A N 1
ATOM 1854 C CA . GLU A 1 239 ? -5.327 -16.905 1.514 1.00 70.75 239 GLU A CA 1
ATOM 1855 C C . GLU A 1 239 ? -6.575 -16.028 1.258 1.00 70.75 239 GLU A C 1
ATOM 1857 O O . GLU A 1 239 ? -7.188 -15.519 2.194 1.00 70.75 239 GLU A O 1
ATOM 1862 N N . THR A 1 240 ? -6.929 -15.817 -0.011 1.00 70.19 240 THR A N 1
ATOM 1863 C CA . THR A 1 240 ? -8.136 -15.123 -0.485 1.00 70.19 240 THR A CA 1
ATOM 1864 C C . THR A 1 240 ? -9.208 -16.125 -0.928 1.00 70.19 240 THR A C 1
ATOM 1866 O O . THR A 1 240 ? -8.973 -17.329 -0.904 1.00 70.19 240 THR A O 1
ATOM 1869 N N . ILE A 1 241 ? -10.394 -15.632 -1.308 1.00 75.62 241 ILE A N 1
ATOM 1870 C CA . ILE A 1 241 ? -11.498 -16.479 -1.800 1.00 75.62 241 ILE A CA 1
ATOM 1871 C C . ILE A 1 241 ? -11.083 -17.206 -3.090 1.00 75.62 241 ILE A C 1
ATOM 1873 O O . ILE A 1 241 ? -11.289 -18.408 -3.212 1.00 75.62 241 ILE A O 1
ATOM 1877 N N . ASP A 1 242 ? -10.434 -16.488 -4.004 1.00 82.81 242 ASP A N 1
ATOM 1878 C CA . ASP A 1 242 ? -9.902 -16.997 -5.267 1.00 82.81 242 ASP A CA 1
ATOM 1879 C C . ASP A 1 242 ? -8.633 -16.215 -5.670 1.00 82.81 242 ASP A C 1
ATOM 1881 O O . ASP A 1 242 ? -8.112 -15.392 -4.900 1.00 82.81 242 ASP A O 1
ATOM 1885 N N . SER A 1 243 ? -8.114 -16.511 -6.863 1.00 87.56 243 SER A N 1
ATOM 1886 C CA . SER A 1 243 ? -7.014 -15.801 -7.524 1.00 87.56 243 SER A CA 1
ATOM 1887 C C . SER A 1 243 ? -7.461 -14.854 -8.641 1.00 87.56 243 SER A C 1
ATOM 1889 O O . SER A 1 243 ? -6.607 -14.350 -9.377 1.00 87.56 243 SER A O 1
ATOM 1891 N N . LEU A 1 244 ? -8.765 -14.592 -8.753 1.00 92.56 244 LEU A N 1
ATOM 1892 C CA . LEU A 1 244 ? -9.317 -13.712 -9.772 1.00 92.56 244 LEU A CA 1
ATOM 1893 C C . LEU A 1 244 ? -9.084 -12.252 -9.382 1.00 92.56 244 LEU A C 1
ATOM 1895 O O . LEU A 1 244 ? -9.241 -11.835 -8.228 1.00 92.56 244 LEU A O 1
ATOM 1899 N N . CYS A 1 245 ? -8.646 -11.468 -10.357 1.00 94.19 245 CYS A N 1
ATOM 1900 C CA . CYS A 1 245 ? -8.365 -10.054 -10.184 1.00 94.19 245 CYS A CA 1
ATOM 1901 C C . CYS A 1 245 ? -8.665 -9.314 -11.484 1.00 94.19 245 CYS A C 1
ATOM 1903 O O . CYS A 1 245 ? -8.295 -9.765 -12.567 1.00 94.19 245 CYS A O 1
ATOM 1905 N N . THR A 1 246 ? -9.286 -8.147 -11.344 1.00 96.88 246 THR A N 1
ATOM 1906 C CA . THR A 1 246 ? -9.465 -7.180 -12.422 1.00 96.88 246 THR A CA 1
ATOM 1907 C C . THR A 1 246 ? -8.600 -5.971 -12.121 1.00 96.88 246 THR A C 1
ATOM 1909 O O . THR A 1 246 ? -8.878 -5.212 -11.182 1.00 96.88 246 THR A O 1
ATOM 1912 N N . LEU A 1 247 ? -7.555 -5.778 -12.924 1.00 96.81 247 LEU A N 1
ATOM 1913 C CA . LEU A 1 247 ? -6.776 -4.545 -12.914 1.00 96.81 247 LEU A CA 1
ATOM 1914 C C . LEU A 1 247 ? -7.635 -3.449 -13.546 1.00 96.81 247 LEU A C 1
ATOM 1916 O O . LEU A 1 247 ? -7.829 -3.419 -14.753 1.00 96.81 247 LEU A 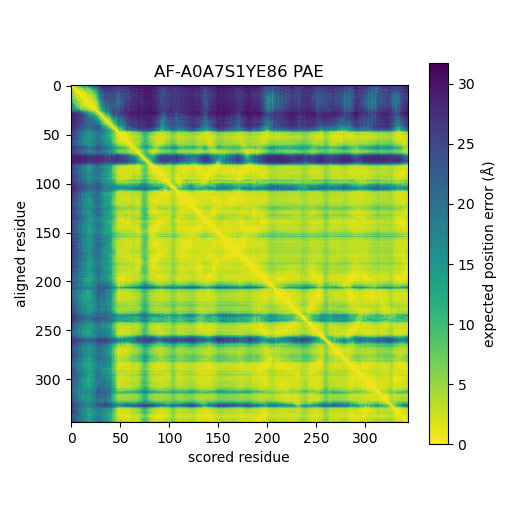O 1
ATOM 1920 N N . GLN A 1 248 ? -8.184 -2.568 -12.719 1.00 96.81 248 GLN A N 1
ATOM 1921 C CA . GLN A 1 248 ? -9.014 -1.447 -13.161 1.00 96.81 248 GLN A CA 1
ATOM 1922 C C . GLN A 1 248 ? -8.158 -0.366 -13.819 1.00 96.81 248 GLN A C 1
ATOM 1924 O O . GLN A 1 248 ? -8.558 0.211 -14.822 1.00 96.81 248 GLN A O 1
ATOM 1929 N N . THR A 1 249 ? -6.977 -0.111 -13.254 1.00 95.44 249 THR A N 1
ATOM 1930 C CA . THR A 1 249 ? -5.934 0.700 -13.882 1.00 95.44 249 THR A CA 1
ATOM 1931 C C . THR A 1 249 ? -4.571 0.069 -13.618 1.00 95.44 249 THR A C 1
ATOM 1933 O O . THR A 1 249 ? -4.313 -0.467 -12.535 1.00 95.44 249 THR A O 1
ATOM 1936 N N . ALA A 1 250 ? -3.689 0.131 -14.610 1.00 96.31 250 ALA A N 1
ATOM 1937 C CA . ALA A 1 250 ? -2.287 -0.226 -14.471 1.00 96.31 250 ALA A CA 1
ATOM 1938 C C . ALA A 1 250 ? -1.464 0.701 -15.366 1.00 96.31 250 ALA A C 1
ATOM 1940 O O . ALA A 1 250 ? -1.614 0.674 -16.587 1.00 96.31 250 ALA A O 1
ATOM 1941 N N . THR A 1 251 ? -0.618 1.532 -14.766 1.00 95.19 251 THR A N 1
ATOM 1942 C CA . THR A 1 251 ? 0.240 2.452 -15.514 1.00 95.19 251 THR A CA 1
ATOM 1943 C C . THR A 1 251 ? 1.697 2.314 -15.109 1.00 95.19 251 THR A C 1
ATOM 1945 O O . THR A 1 251 ? 2.004 1.944 -13.975 1.00 95.19 251 THR A O 1
ATOM 1948 N N . CYS A 1 252 ? 2.592 2.604 -16.050 1.00 93.00 252 CYS A N 1
ATOM 1949 C CA . CYS A 1 252 ? 4.018 2.783 -15.828 1.00 93.00 252 CYS A CA 1
ATOM 1950 C C . CYS A 1 252 ? 4.488 4.026 -16.587 1.00 93.00 252 CYS A C 1
ATOM 1952 O O . CYS A 1 252 ? 4.372 4.094 -17.811 1.00 93.00 252 CYS A O 1
ATOM 1954 N N . CYS A 1 253 ? 5.037 5.005 -15.872 1.00 91.38 253 CYS A N 1
ATOM 1955 C CA . CYS A 1 253 ? 5.629 6.195 -16.473 1.00 91.38 253 CYS A CA 1
ATOM 1956 C C . CYS A 1 253 ? 7.094 6.364 -16.064 1.00 91.38 253 CYS A C 1
ATOM 1958 O O . CYS A 1 253 ? 7.558 5.820 -15.062 1.00 91.38 253 CYS A O 1
ATOM 1960 N N . TRP A 1 254 ? 7.827 7.115 -16.881 1.00 89.56 254 TRP A N 1
ATOM 1961 C CA . TRP A 1 254 ? 9.170 7.580 -16.566 1.00 89.56 254 TRP A CA 1
ATOM 1962 C C . TRP A 1 254 ? 9.088 8.967 -15.938 1.00 89.56 254 TRP A C 1
ATOM 1964 O O . TRP A 1 254 ? 8.385 9.833 -16.460 1.00 89.56 254 TRP A O 1
ATOM 1974 N N . PHE A 1 255 ? 9.837 9.171 -14.860 1.00 89.19 255 PHE A N 1
ATOM 1975 C CA . PHE A 1 255 ? 9.991 10.460 -14.207 1.00 89.19 255 PHE A CA 1
ATOM 1976 C C . PHE A 1 255 ? 11.473 10.776 -14.022 1.00 89.19 255 PHE A C 1
ATOM 1978 O O . PHE A 1 255 ? 12.197 10.011 -13.393 1.00 89.19 255 PHE A O 1
ATOM 1985 N N . ASP A 1 256 ? 11.928 11.904 -14.552 1.00 84.19 256 ASP A N 1
ATOM 1986 C CA . ASP A 1 256 ? 13.316 12.383 -14.466 1.00 84.19 256 ASP A CA 1
ATOM 1987 C C . ASP A 1 256 ? 13.457 13.664 -13.633 1.00 84.19 256 ASP A C 1
ATOM 1989 O O . ASP A 1 256 ? 14.452 14.375 -13.742 1.00 84.19 256 ASP A O 1
ATOM 1993 N N . GLY A 1 257 ? 12.450 13.995 -12.819 1.00 77.44 257 GLY A N 1
ATOM 1994 C CA . GLY A 1 257 ? 12.412 15.260 -12.085 1.00 77.44 257 GLY A CA 1
ATOM 1995 C C . GLY A 1 257 ? 11.771 16.413 -12.858 1.00 77.44 257 GLY A C 1
ATOM 1996 O O . GLY A 1 257 ? 11.548 17.467 -12.268 1.00 77.44 257 GLY A O 1
ATOM 1997 N N . SER A 1 258 ? 11.433 16.246 -14.144 1.00 71.81 258 SER A N 1
ATOM 1998 C CA . SER A 1 258 ? 10.718 17.280 -14.900 1.00 71.81 258 SER A CA 1
ATOM 1999 C C . SER A 1 258 ? 9.209 17.259 -14.611 1.00 71.81 258 SER A C 1
ATOM 2001 O O . SER A 1 258 ? 8.573 16.206 -14.561 1.00 71.81 258 SER A O 1
ATOM 2003 N N . MET A 1 259 ? 8.593 18.437 -14.449 1.00 59.25 259 MET A N 1
ATOM 2004 C CA . MET A 1 259 ? 7.163 18.575 -14.105 1.00 59.25 259 MET A CA 1
ATOM 2005 C C . MET A 1 259 ? 6.186 18.027 -15.167 1.00 59.25 259 MET A C 1
ATOM 2007 O O . MET A 1 259 ? 4.980 18.002 -14.939 1.00 59.25 259 MET A O 1
ATOM 2011 N N . ALA A 1 260 ? 6.679 17.574 -16.323 1.00 54.56 260 ALA A N 1
ATOM 2012 C CA . ALA A 1 260 ? 5.866 17.155 -17.462 1.00 54.56 260 ALA A CA 1
ATOM 2013 C C . ALA A 1 260 ? 5.102 15.827 -17.258 1.00 54.56 260 ALA A C 1
ATOM 2015 O O . ALA A 1 260 ? 4.220 15.516 -18.052 1.00 54.56 260 ALA A O 1
ATOM 2016 N N . ALA A 1 261 ? 5.398 15.043 -16.213 1.00 57.03 261 ALA A N 1
ATOM 2017 C CA . ALA A 1 261 ? 4.750 13.745 -15.963 1.00 57.03 261 ALA A CA 1
ATOM 2018 C C . ALA A 1 261 ? 3.577 13.791 -14.951 1.00 57.03 261 ALA A C 1
ATOM 2020 O O . ALA A 1 261 ? 3.179 12.750 -14.421 1.00 57.03 261 ALA A O 1
ATOM 2021 N N . SER A 1 262 ? 3.049 14.981 -14.641 1.00 55.88 262 SER A N 1
ATOM 2022 C CA . SER A 1 262 ? 2.237 15.241 -13.441 1.00 55.88 262 SER A CA 1
ATOM 2023 C C . SER A 1 262 ? 0.856 14.571 -13.392 1.00 55.88 262 SER A C 1
ATOM 2025 O O . SER A 1 262 ? 0.396 14.258 -12.299 1.00 55.88 262 SER A O 1
ATOM 2027 N N . GLU A 1 263 ? 0.197 14.286 -14.520 1.00 60.38 263 GLU A N 1
ATOM 2028 C CA . GLU A 1 263 ? -1.216 13.847 -14.502 1.00 60.38 263 GLU A CA 1
ATOM 2029 C C . GLU A 1 263 ? -1.454 12.482 -13.828 1.00 60.38 263 GLU A C 1
ATOM 2031 O O . GLU A 1 263 ? -2.546 12.210 -13.333 1.00 60.38 263 GLU A O 1
ATOM 2036 N N . ASN A 1 264 ? -0.436 11.615 -13.780 1.00 66.69 264 ASN A N 1
ATOM 2037 C CA . ASN A 1 264 ? -0.562 10.259 -13.232 1.00 66.69 264 ASN A CA 1
ATOM 2038 C C . ASN A 1 264 ? 0.106 10.071 -11.862 1.00 66.69 264 ASN A C 1
ATOM 2040 O O . ASN A 1 264 ? -0.005 8.988 -11.272 1.00 66.69 264 ASN A O 1
ATOM 2044 N N . LEU A 1 265 ? 0.772 11.110 -11.354 1.00 81.69 265 LEU A N 1
ATOM 2045 C CA . LEU A 1 265 ? 1.549 11.083 -10.119 1.00 81.69 265 LEU A CA 1
ATOM 2046 C C . LEU A 1 265 ? 0.801 11.794 -8.978 1.00 81.69 265 LEU A C 1
ATOM 2048 O O . LEU A 1 265 ? -0.075 12.620 -9.231 1.00 81.69 265 LEU A O 1
ATOM 2052 N N . PRO A 1 266 ? 1.120 11.488 -7.707 1.00 80.94 266 PRO A N 1
ATOM 2053 C CA . PRO A 1 266 ? 0.695 12.316 -6.582 1.00 80.94 266 PRO A CA 1
ATOM 2054 C C . PRO A 1 266 ? 1.074 13.786 -6.799 1.00 80.94 266 PRO A C 1
ATOM 2056 O O . PRO A 1 266 ? 2.147 14.067 -7.330 1.00 80.94 266 PRO A O 1
ATOM 2059 N N . PHE A 1 267 ? 0.224 14.715 -6.355 1.00 77.25 267 PHE A N 1
ATOM 2060 C CA . PHE A 1 267 ? 0.400 16.154 -6.593 1.00 77.25 267 PHE A CA 1
ATOM 2061 C C . PHE A 1 267 ? 1.788 16.664 -6.167 1.00 77.25 267 PHE A C 1
ATOM 2063 O O . PHE A 1 267 ? 2.479 17.308 -6.951 1.00 77.25 267 PHE A O 1
ATOM 2070 N N . THR A 1 268 ? 2.244 16.274 -4.974 1.00 85.06 268 THR A N 1
ATOM 2071 C CA . THR A 1 268 ? 3.544 16.681 -4.417 1.00 85.06 268 THR A CA 1
ATOM 2072 C C . THR A 1 268 ? 4.726 15.848 -4.917 1.00 85.06 268 THR A C 1
ATOM 2074 O O . THR A 1 268 ? 5.865 16.093 -4.533 1.00 85.06 268 THR A O 1
ATOM 2077 N N . PHE A 1 269 ? 4.517 14.876 -5.813 1.00 89.56 269 PHE A N 1
ATOM 2078 C CA . PHE A 1 269 ? 5.594 13.994 -6.277 1.00 89.56 269 PHE A CA 1
ATOM 2079 C C . PHE A 1 269 ? 6.725 14.759 -6.958 1.00 89.56 269 PHE A C 1
ATOM 2081 O O . PHE A 1 269 ? 7.894 14.523 -6.656 1.00 89.56 269 PHE A O 1
ATOM 2088 N N . ALA A 1 270 ? 6.386 15.682 -7.859 1.00 85.75 270 ALA A N 1
ATOM 2089 C CA . ALA A 1 270 ? 7.382 16.449 -8.598 1.00 85.75 270 ALA A CA 1
ATOM 2090 C C . ALA A 1 270 ? 8.153 17.441 -7.712 1.00 85.75 270 ALA A C 1
ATOM 2092 O O . ALA A 1 270 ? 9.282 17.791 -8.038 1.00 85.75 270 ALA A O 1
ATOM 2093 N N . GLU A 1 271 ? 7.567 17.850 -6.586 1.00 87.56 271 GLU A N 1
ATOM 2094 C CA . GLU A 1 271 ? 8.206 18.712 -5.589 1.00 87.56 271 GLU A CA 1
ATOM 2095 C C . GLU A 1 271 ? 9.121 17.906 -4.660 1.00 87.56 271 GLU A C 1
ATOM 2097 O O . GLU A 1 271 ? 10.232 18.332 -4.352 1.00 87.56 271 GLU A O 1
ATOM 2102 N N . VAL A 1 272 ? 8.685 16.712 -4.245 1.00 89.75 272 VAL A N 1
ATOM 2103 C CA . VAL A 1 272 ? 9.411 15.877 -3.282 1.00 89.75 272 VAL A CA 1
ATOM 2104 C C . VAL A 1 272 ? 10.563 15.114 -3.934 1.00 89.75 272 VAL A C 1
ATOM 2106 O O . VAL A 1 272 ? 11.640 15.042 -3.342 1.00 89.75 272 VAL A O 1
ATOM 2109 N N . TRP A 1 273 ? 10.382 14.552 -5.135 1.00 89.06 273 TRP A N 1
ATOM 2110 C CA . TRP A 1 273 ? 11.397 13.702 -5.777 1.00 89.06 273 TRP A CA 1
ATOM 2111 C C . TRP A 1 273 ? 12.785 14.362 -5.893 1.00 89.06 273 TRP A C 1
ATOM 2113 O O . TRP A 1 273 ? 13.765 13.727 -5.496 1.00 89.06 273 TRP A O 1
ATOM 2123 N N . PRO A 1 274 ? 12.919 15.634 -6.326 1.00 88.31 274 PRO A N 1
ATOM 2124 C CA . PRO A 1 274 ? 14.216 16.315 -6.369 1.00 88.31 274 PRO A CA 1
ATOM 2125 C C . PRO A 1 274 ? 14.921 16.435 -5.009 1.00 88.31 274 PRO A C 1
ATOM 2127 O O . PRO A 1 274 ? 16.131 16.626 -4.971 1.00 88.31 274 PRO A O 1
ATOM 2130 N N . THR A 1 275 ? 14.191 16.316 -3.895 1.00 88.62 275 THR A N 1
ATOM 2131 C CA . THR A 1 275 ? 14.744 16.424 -2.531 1.00 88.62 275 THR A CA 1
ATOM 2132 C C . THR A 1 275 ? 15.271 15.100 -1.969 1.00 88.62 275 THR A C 1
ATOM 2134 O O . THR A 1 275 ? 15.901 15.099 -0.912 1.00 88.62 275 THR A O 1
ATOM 2137 N N . VAL A 1 276 ? 14.975 13.977 -2.630 1.00 86.38 276 VAL A N 1
ATOM 2138 C CA . VAL A 1 276 ? 15.349 12.611 -2.200 1.00 86.38 276 VAL A CA 1
ATOM 2139 C C . VAL A 1 276 ? 16.160 11.858 -3.259 1.00 86.38 276 VAL A C 1
ATOM 2141 O O . VAL A 1 276 ? 16.573 10.721 -3.042 1.00 86.38 276 VAL A O 1
ATOM 2144 N N . THR A 1 277 ? 16.359 12.465 -4.429 1.00 83.75 277 THR A N 1
ATOM 2145 C CA . THR A 1 277 ? 17.130 11.887 -5.532 1.00 83.75 277 THR A CA 1
ATOM 2146 C C . THR A 1 277 ? 18.630 12.068 -5.313 1.00 83.75 277 THR A C 1
ATOM 2148 O O . THR A 1 277 ? 19.070 13.061 -4.738 1.00 83.75 277 THR A O 1
ATOM 2151 N N . THR A 1 278 ? 19.434 11.147 -5.847 1.00 80.00 278 THR A N 1
ATOM 2152 C CA . THR A 1 278 ? 20.901 11.267 -5.869 1.00 80.00 278 THR A CA 1
ATOM 2153 C C . THR A 1 278 ? 21.417 11.376 -7.312 1.00 80.00 278 THR A C 1
ATOM 2155 O O . THR A 1 278 ? 20.697 11.002 -8.246 1.00 80.00 278 THR A O 1
ATOM 2158 N N . PRO A 1 279 ? 22.660 11.849 -7.546 1.00 81.50 279 PRO A N 1
ATOM 2159 C CA . PRO A 1 279 ? 23.272 11.854 -8.881 1.00 81.50 279 PRO A CA 1
ATOM 2160 C C . PRO A 1 279 ? 23.364 10.465 -9.538 1.00 81.50 279 PRO A C 1
ATOM 2162 O O . PRO A 1 279 ? 23.433 10.348 -10.765 1.00 81.50 279 PRO A O 1
ATOM 2165 N N . GLU A 1 280 ? 23.387 9.404 -8.733 1.00 78.88 280 GLU A N 1
ATOM 2166 C CA . GLU A 1 280 ? 23.387 8.009 -9.170 1.00 78.88 280 GLU A CA 1
ATOM 2167 C C . GLU A 1 280 ? 22.019 7.574 -9.691 1.00 78.88 280 GLU A C 1
ATOM 2169 O O . GLU A 1 280 ? 21.974 6.732 -10.585 1.00 78.88 280 GLU A O 1
ATOM 2174 N N . PHE A 1 281 ? 20.924 8.152 -9.189 1.00 81.06 281 PHE A N 1
ATOM 2175 C CA . PHE A 1 281 ? 19.548 7.788 -9.537 1.00 81.06 281 PHE A CA 1
ATOM 2176 C C . PHE A 1 281 ? 18.751 8.996 -10.045 1.00 81.06 281 PHE A C 1
ATOM 2178 O O . PHE A 1 281 ? 17.810 9.422 -9.387 1.00 81.06 281 PHE A O 1
ATOM 2185 N N . PRO A 1 282 ? 19.077 9.551 -11.225 1.00 79.19 282 PRO A N 1
ATOM 2186 C CA . PRO A 1 282 ? 18.501 10.811 -11.705 1.00 79.19 282 PRO A CA 1
ATOM 2187 C C . PRO A 1 282 ? 17.008 10.732 -12.068 1.00 79.19 282 PRO A C 1
ATOM 2189 O O . PRO A 1 282 ? 16.378 11.755 -12.312 1.00 79.19 282 PRO A O 1
ATOM 2192 N N . GLY A 1 283 ? 16.434 9.532 -12.141 1.00 85.50 283 GLY A N 1
ATOM 2193 C CA . GLY A 1 283 ? 15.025 9.333 -12.452 1.00 85.50 283 GLY A CA 1
ATOM 2194 C C . GLY A 1 283 ? 14.516 7.980 -11.979 1.00 85.50 283 GLY A C 1
ATOM 2195 O O . GLY A 1 283 ? 15.270 7.153 -11.459 1.00 85.50 283 GLY A O 1
ATOM 2196 N N . CYS A 1 284 ? 13.224 7.743 -12.157 1.00 89.56 284 CYS A N 1
ATOM 2197 C CA . CYS A 1 284 ? 12.558 6.519 -11.749 1.00 89.56 284 CYS A CA 1
ATOM 2198 C C . CYS A 1 284 ? 11.463 6.085 -12.725 1.00 89.56 284 CYS A C 1
ATOM 2200 O O . CYS A 1 284 ? 10.898 6.876 -13.481 1.00 89.56 284 CYS A O 1
ATOM 2202 N N . LEU 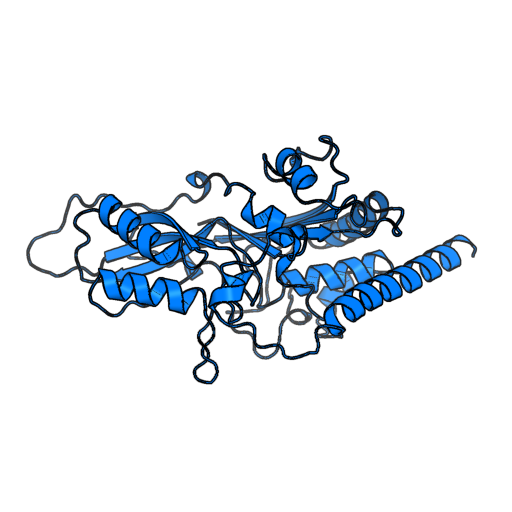A 1 285 ? 11.153 4.789 -12.682 1.00 89.94 285 LEU A N 1
ATOM 2203 C CA . LEU A 1 285 ? 9.893 4.266 -13.194 1.00 89.94 285 LEU A CA 1
ATOM 2204 C C . LEU A 1 285 ? 8.863 4.306 -12.068 1.00 89.94 285 LEU A C 1
ATOM 2206 O O . LEU A 1 285 ? 9.121 3.790 -10.977 1.00 89.94 285 LEU A O 1
ATOM 2210 N N . VAL A 1 286 ? 7.695 4.876 -12.343 1.00 93.88 286 VAL A N 1
ATOM 2211 C CA . VAL A 1 286 ? 6.578 4.910 -11.399 1.00 93.88 286 VAL A CA 1
ATOM 2212 C C . VAL A 1 286 ? 5.460 4.037 -11.934 1.00 93.88 286 VAL A C 1
ATOM 2214 O O . VAL A 1 286 ? 4.954 4.262 -13.030 1.00 93.88 286 VAL A O 1
ATOM 2217 N N . PHE A 1 287 ? 5.082 3.030 -11.155 1.00 95.06 287 PHE A N 1
ATOM 2218 C CA . PHE A 1 287 ? 3.962 2.154 -11.443 1.00 95.06 287 PHE A CA 1
ATOM 2219 C C . PHE A 1 287 ? 2.782 2.522 -10.562 1.00 95.06 287 PHE A C 1
ATOM 2221 O O . PHE A 1 287 ? 2.951 2.769 -9.367 1.00 95.06 287 PHE A O 1
ATOM 2228 N N . ARG A 1 288 ? 1.578 2.467 -11.119 1.00 96.00 288 ARG A N 1
ATOM 2229 C CA . ARG A 1 288 ? 0.341 2.648 -10.367 1.00 96.00 288 ARG A CA 1
ATOM 2230 C C . ARG A 1 288 ? -0.632 1.546 -10.735 1.00 96.00 288 ARG A C 1
ATOM 2232 O O . ARG A 1 288 ? -0.939 1.355 -11.906 1.00 96.00 288 ARG A O 1
ATOM 2239 N N . PHE A 1 289 ? -1.109 0.818 -9.733 1.00 97.12 289 PHE A N 1
ATOM 2240 C CA . PHE A 1 289 ? -2.038 -0.293 -9.920 1.00 97.12 289 PHE A CA 1
ATOM 2241 C C . PHE A 1 289 ? -3.277 -0.073 -9.074 1.00 97.12 289 PHE A C 1
ATOM 2243 O O . PHE A 1 289 ? -3.165 -0.007 -7.851 1.00 97.12 289 PHE A O 1
ATOM 2250 N N . LYS A 1 290 ? -4.453 -0.038 -9.701 1.00 96.94 290 LYS A N 1
ATOM 2251 C CA . LYS A 1 290 ? -5.747 -0.112 -9.023 1.00 96.94 290 LYS A CA 1
ATOM 2252 C C . LYS A 1 290 ? -6.446 -1.397 -9.431 1.00 96.94 290 LYS A C 1
ATOM 2254 O O . LYS A 1 290 ? -6.612 -1.662 -10.617 1.00 96.94 290 LYS A O 1
ATOM 2259 N N . ALA A 1 291 ? -6.885 -2.181 -8.458 1.00 96.94 291 ALA A N 1
ATOM 2260 C CA . ALA A 1 291 ? -7.614 -3.416 -8.722 1.00 96.94 291 ALA A CA 1
ATOM 2261 C C . ALA A 1 291 ? -8.656 -3.689 -7.646 1.00 96.94 291 ALA A C 1
ATOM 2263 O O . ALA A 1 291 ? -8.567 -3.162 -6.534 1.00 96.94 291 ALA A O 1
ATOM 2264 N N . ASN A 1 292 ? -9.608 -4.565 -7.959 1.00 95.00 292 ASN A N 1
ATOM 2265 C CA . ASN A 1 292 ? -10.584 -5.042 -6.980 1.00 95.00 292 ASN A CA 1
ATOM 2266 C C . ASN A 1 292 ? -9.912 -5.797 -5.812 1.00 95.00 292 ASN A C 1
ATOM 2268 O O . ASN A 1 292 ? -10.300 -5.665 -4.648 1.00 95.00 292 ASN A O 1
ATOM 2272 N N . ARG A 1 293 ? -8.849 -6.552 -6.103 1.00 91.81 293 ARG A N 1
ATOM 2273 C CA . ARG A 1 293 ? -8.115 -7.395 -5.152 1.00 91.81 293 ARG A CA 1
ATOM 2274 C C . ARG A 1 293 ? -6.658 -7.548 -5.587 1.00 91.81 293 ARG A C 1
ATOM 2276 O O . ARG A 1 293 ? -6.356 -7.470 -6.767 1.00 91.81 293 ARG A O 1
ATOM 2283 N N . PHE A 1 294 ? -5.776 -7.847 -4.636 1.00 93.12 294 PHE A N 1
ATOM 2284 C CA . PHE A 1 294 ? -4.426 -8.341 -4.915 1.00 93.12 294 PHE A CA 1
ATOM 2285 C C . PHE A 1 294 ? -4.112 -9.563 -4.054 1.00 93.12 294 PHE A C 1
ATOM 2287 O O . PHE A 1 294 ? -4.502 -9.630 -2.885 1.00 93.12 294 PHE A O 1
ATOM 2294 N N . LEU A 1 295 ? -3.373 -10.519 -4.619 1.00 91.31 295 LEU A N 1
ATOM 2295 C CA . LEU A 1 295 ? -2.800 -11.624 -3.853 1.00 91.31 295 LEU A CA 1
ATOM 2296 C C . LEU A 1 295 ? -1.577 -11.148 -3.062 1.00 91.31 295 LEU A C 1
ATOM 2298 O O . LEU A 1 295 ? -0.937 -10.143 -3.383 1.00 91.31 295 LEU A O 1
ATOM 2302 N N . LYS A 1 296 ? -1.205 -11.903 -2.028 1.00 87.44 296 LYS A N 1
ATOM 2303 C CA . LYS A 1 296 ? 0.013 -11.641 -1.251 1.00 87.44 296 LYS A CA 1
ATOM 2304 C C . LYS A 1 296 ? 1.229 -11.587 -2.181 1.00 87.44 296 LYS A C 1
ATOM 2306 O O . LYS A 1 296 ? 1.479 -12.543 -2.914 1.00 87.44 296 LYS A O 1
ATOM 2311 N N . ARG A 1 297 ? 1.990 -10.485 -2.121 1.00 88.00 297 ARG A N 1
ATOM 2312 C CA . ARG A 1 297 ? 3.157 -10.168 -2.976 1.00 88.00 297 ARG A CA 1
ATOM 2313 C C . ARG A 1 297 ? 2.857 -9.963 -4.465 1.00 88.00 297 ARG A C 1
ATOM 2315 O O . ARG A 1 297 ? 3.800 -9.778 -5.230 1.00 88.00 297 ARG A O 1
ATOM 2322 N N . MET A 1 298 ? 1.590 -9.970 -4.881 1.00 92.75 298 MET A N 1
ATOM 2323 C CA . MET A 1 298 ? 1.204 -9.914 -6.293 1.00 92.75 298 MET A CA 1
ATOM 2324 C C . MET A 1 298 ? 1.777 -8.692 -7.002 1.00 92.75 298 MET A C 1
ATOM 2326 O O . MET A 1 298 ? 2.482 -8.867 -7.983 1.00 92.75 298 MET A O 1
ATOM 2330 N N . VAL A 1 299 ? 1.571 -7.486 -6.465 1.00 94.69 299 VAL A N 1
ATOM 2331 C CA . VAL A 1 299 ? 2.041 -6.237 -7.094 1.00 94.69 299 VAL A CA 1
ATOM 2332 C C . VAL A 1 299 ? 3.553 -6.268 -7.345 1.00 94.69 299 VAL A C 1
ATOM 2334 O O . VAL A 1 299 ? 4.015 -6.018 -8.451 1.00 94.69 299 VAL A O 1
ATOM 2337 N N . ARG A 1 300 ? 4.333 -6.680 -6.341 1.00 91.25 300 ARG A N 1
ATOM 2338 C CA . ARG A 1 300 ? 5.803 -6.769 -6.421 1.00 91.25 300 ARG A CA 1
ATOM 2339 C C . ARG A 1 300 ? 6.275 -7.794 -7.449 1.00 91.25 300 ARG A C 1
ATOM 2341 O O . ARG A 1 300 ? 7.308 -7.597 -8.082 1.00 91.25 300 ARG A O 1
ATOM 2348 N N . LYS A 1 301 ? 5.542 -8.897 -7.606 1.00 90.31 301 LYS A N 1
ATOM 2349 C CA . LYS A 1 301 ? 5.818 -9.891 -8.648 1.00 90.31 301 LYS A CA 1
ATOM 2350 C C . LYS A 1 301 ? 5.402 -9.404 -10.028 1.00 90.31 301 LYS A C 1
ATOM 2352 O O . LYS A 1 301 ? 6.139 -9.640 -10.976 1.00 90.31 301 LYS A O 1
ATOM 2357 N N . MET A 1 302 ? 4.269 -8.708 -10.134 1.00 92.62 302 MET A N 1
ATOM 2358 C CA . MET A 1 302 ? 3.822 -8.096 -11.384 1.00 92.62 302 MET A CA 1
ATOM 2359 C C . MET A 1 302 ? 4.882 -7.133 -11.907 1.00 92.62 302 MET A C 1
ATOM 2361 O O . MET A 1 302 ? 5.247 -7.254 -13.064 1.00 92.62 302 MET A O 1
ATOM 2365 N N . ILE A 1 303 ? 5.431 -6.262 -11.052 1.00 90.56 303 ILE A N 1
ATOM 2366 C CA . ILE A 1 303 ? 6.491 -5.309 -11.421 1.00 90.56 303 ILE A CA 1
ATOM 2367 C C . ILE A 1 303 ? 7.691 -6.024 -12.043 1.00 90.56 303 ILE A C 1
ATOM 2369 O O . ILE A 1 303 ? 8.073 -5.713 -13.167 1.00 90.56 303 ILE A O 1
ATOM 2373 N N . ASN A 1 304 ? 8.254 -7.021 -11.357 1.00 87.00 304 ASN A N 1
ATOM 2374 C CA . ASN A 1 304 ? 9.393 -7.767 -11.896 1.00 87.00 304 ASN A CA 1
ATOM 2375 C C . ASN A 1 304 ? 9.033 -8.526 -13.178 1.00 87.00 304 ASN A C 1
ATOM 2377 O O . ASN A 1 304 ? 9.805 -8.536 -14.132 1.00 87.00 304 ASN A O 1
ATOM 2381 N N . SER A 1 305 ? 7.857 -9.148 -13.210 1.00 87.94 305 SER A N 1
ATOM 2382 C CA . SER A 1 305 ? 7.412 -9.970 -14.330 1.00 87.94 305 SER A CA 1
ATOM 2383 C C . SER A 1 305 ? 7.148 -9.142 -15.591 1.00 87.94 305 SER A C 1
ATOM 2385 O O . SER A 1 305 ? 7.638 -9.503 -16.658 1.00 87.94 305 SER A O 1
ATOM 2387 N N . VAL A 1 306 ? 6.453 -8.005 -15.477 1.00 91.00 306 VAL A N 1
ATOM 2388 C CA . VAL A 1 306 ? 6.176 -7.117 -16.616 1.00 91.00 306 VAL A CA 1
ATOM 2389 C C . VAL A 1 306 ? 7.450 -6.444 -17.122 1.00 91.00 306 VAL A C 1
ATOM 2391 O O . VAL A 1 306 ? 7.626 -6.309 -18.330 1.00 91.00 306 VAL A O 1
ATOM 2394 N N . LEU A 1 307 ? 8.375 -6.084 -16.222 1.00 87.19 307 LEU A N 1
ATOM 2395 C CA . LEU A 1 307 ? 9.686 -5.555 -16.601 1.00 87.19 307 LEU A CA 1
ATOM 2396 C C . LEU A 1 307 ? 10.496 -6.581 -17.392 1.00 87.19 307 LEU A C 1
ATOM 2398 O O . LEU A 1 307 ? 11.071 -6.224 -18.412 1.00 87.19 307 LEU A O 1
ATOM 2402 N N . GLN A 1 308 ? 10.522 -7.845 -16.962 1.00 84.62 308 GLN A N 1
ATOM 2403 C CA . GLN A 1 308 ? 11.198 -8.910 -17.709 1.00 84.62 308 GLN A CA 1
ATOM 2404 C C . GLN A 1 308 ? 10.603 -9.055 -19.115 1.00 84.62 308 GLN A C 1
ATOM 2406 O O . GLN A 1 308 ? 11.337 -8.972 -20.099 1.00 84.62 308 GLN A O 1
ATOM 2411 N N . GLU A 1 309 ? 9.280 -9.193 -19.224 1.00 85.88 309 GLU A N 1
ATOM 2412 C CA . GLU A 1 309 ? 8.609 -9.393 -20.514 1.00 85.88 309 GLU A CA 1
ATOM 2413 C C . GLU A 1 309 ? 8.780 -8.201 -21.460 1.00 85.88 309 GLU A C 1
ATOM 2415 O O . GLU A 1 309 ? 9.066 -8.387 -22.641 1.00 85.88 309 GLU A O 1
ATOM 2420 N N . ALA A 1 310 ? 8.718 -6.968 -20.952 1.00 84.81 310 ALA A N 1
ATOM 2421 C CA . ALA A 1 310 ? 8.915 -5.760 -21.755 1.00 84.81 310 ALA A CA 1
ATOM 2422 C C . ALA A 1 310 ? 10.305 -5.674 -22.420 1.00 84.81 310 ALA A C 1
ATOM 2424 O O . ALA A 1 310 ? 10.496 -4.893 -23.353 1.00 84.81 310 ALA A O 1
ATOM 2425 N N . THR A 1 311 ? 11.279 -6.464 -21.958 1.00 77.69 311 THR A N 1
ATOM 2426 C CA . THR A 1 311 ? 12.650 -6.482 -22.499 1.00 77.69 311 THR A CA 1
ATOM 2427 C C . THR A 1 311 ? 12.891 -7.586 -23.520 1.00 77.69 311 THR A C 1
ATOM 2429 O O . THR A 1 311 ? 13.898 -7.562 -24.232 1.00 77.69 311 THR A O 1
ATOM 2432 N N . LEU A 1 312 ? 11.974 -8.550 -23.620 1.00 80.31 312 LEU A N 1
ATOM 2433 C CA . LEU A 1 312 ? 12.105 -9.673 -24.534 1.00 80.31 312 LEU A CA 1
ATOM 2434 C C . LEU A 1 312 ? 11.594 -9.285 -25.933 1.00 80.31 312 LEU A C 1
ATOM 2436 O O . LEU A 1 312 ? 10.504 -8.730 -26.053 1.00 80.31 312 LEU A O 1
ATOM 2440 N N . PRO A 1 313 ? 12.304 -9.642 -27.026 1.00 77.94 313 PRO A N 1
ATOM 2441 C CA . PRO A 1 313 ? 11.866 -9.341 -28.396 1.00 77.94 313 PRO A CA 1
ATOM 2442 C C . PRO A 1 313 ? 10.469 -9.862 -28.772 1.00 77.94 313 PRO A C 1
ATOM 2444 O O . PRO A 1 313 ? 9.867 -9.359 -29.716 1.00 77.94 313 PRO A O 1
ATOM 2447 N N . LYS A 1 314 ? 9.983 -10.897 -28.078 1.00 84.56 314 LYS A N 1
ATOM 2448 C CA . LYS A 1 314 ? 8.647 -11.493 -28.232 1.00 84.56 314 LYS A CA 1
ATOM 2449 C C . LYS A 1 314 ? 7.936 -11.636 -26.879 1.00 84.56 314 LYS A C 1
ATOM 2451 O O . LYS A 1 314 ? 7.141 -12.554 -26.710 1.00 84.56 314 LYS A O 1
ATOM 2456 N N . GLY A 1 315 ? 8.294 -10.800 -25.903 1.00 83.56 315 GLY A N 1
ATOM 2457 C CA . GLY A 1 315 ? 7.704 -10.869 -24.570 1.00 83.56 315 GLY A CA 1
ATOM 2458 C C . GLY A 1 315 ? 6.221 -10.525 -24.596 1.00 83.56 315 GLY A C 1
ATOM 2459 O O . GLY A 1 315 ? 5.807 -9.560 -25.248 1.00 83.56 315 GLY A O 1
ATOM 2460 N N . CYS A 1 316 ? 5.436 -11.327 -23.887 1.00 90.31 316 CYS A N 1
ATOM 2461 C CA . CYS A 1 316 ? 3.995 -11.162 -23.764 1.00 90.31 316 CYS A CA 1
ATOM 2462 C C . CYS A 1 316 ? 3.601 -11.463 -22.323 1.00 90.31 316 CYS A C 1
ATOM 2464 O O . CYS A 1 316 ? 3.487 -12.614 -21.892 1.00 90.31 316 CYS A O 1
ATOM 2466 N N . TRP A 1 317 ? 3.401 -10.401 -21.550 1.00 91.44 317 TRP A N 1
ATOM 2467 C CA . TRP A 1 317 ? 3.080 -10.538 -20.138 1.00 91.44 317 TRP A CA 1
ATOM 2468 C C . TRP A 1 317 ? 1.704 -11.161 -19.910 1.00 91.44 317 TRP A C 1
ATOM 2470 O O . TRP A 1 317 ? 1.524 -11.932 -18.964 1.00 91.44 317 TRP A O 1
ATOM 2480 N N . ARG A 1 318 ? 0.762 -10.906 -20.823 1.00 93.00 318 ARG A N 1
ATOM 2481 C CA . ARG A 1 318 ? -0.546 -11.557 -20.828 1.00 93.00 318 ARG A CA 1
ATOM 2482 C C . ARG A 1 318 ? -0.418 -13.075 -20.927 1.00 93.00 318 ARG A C 1
ATOM 2484 O O . ARG A 1 318 ? -0.976 -13.770 -20.083 1.00 93.00 318 ARG A O 1
ATOM 2491 N N . ASP A 1 319 ? 0.352 -13.592 -21.884 1.00 91.62 319 ASP A N 1
ATOM 2492 C CA . ASP A 1 319 ? 0.543 -15.041 -22.052 1.00 91.62 319 ASP A CA 1
ATOM 2493 C C . ASP A 1 319 ? 1.133 -15.673 -20.789 1.00 91.62 319 ASP A C 1
ATOM 2495 O O . ASP A 1 319 ? 0.704 -16.747 -20.364 1.00 91.62 319 ASP A O 1
ATOM 2499 N N . ARG A 1 320 ? 2.048 -14.965 -20.117 1.00 87.81 320 ARG A N 1
ATOM 2500 C CA . ARG A 1 320 ? 2.623 -15.409 -18.843 1.00 87.81 320 ARG A CA 1
ATOM 2501 C C . ARG A 1 320 ? 1.592 -15.496 -17.717 1.00 87.81 320 ARG A C 1
ATOM 2503 O O . ARG A 1 320 ? 1.628 -16.444 -16.933 1.00 87.81 320 ARG A O 1
ATOM 2510 N N . ILE A 1 321 ? 0.673 -14.533 -17.626 1.00 89.19 321 ILE A N 1
ATOM 2511 C CA . ILE A 1 321 ? -0.446 -14.592 -16.672 1.00 89.19 321 ILE A CA 1
ATOM 2512 C C . ILE A 1 321 ? -1.351 -15.782 -17.010 1.00 89.19 321 ILE A C 1
ATOM 2514 O O . ILE A 1 321 ? -1.668 -16.580 -16.127 1.00 89.19 321 ILE A O 1
ATOM 2518 N N . MET A 1 322 ? -1.701 -15.949 -18.289 1.00 88.88 322 MET A N 1
ATOM 2519 C CA . MET A 1 322 ? -2.588 -17.016 -18.767 1.00 88.88 322 MET A CA 1
ATOM 2520 C C . MET A 1 322 ? -2.001 -18.419 -18.582 1.00 88.88 322 MET A C 1
ATOM 2522 O O . MET A 1 322 ? -2.751 -19.362 -18.332 1.00 88.88 322 MET A O 1
ATOM 2526 N N . ALA A 1 323 ? -0.675 -18.559 -18.637 1.00 88.31 323 ALA A N 1
ATOM 2527 C CA . ALA A 1 323 ? 0.019 -19.813 -18.360 1.00 88.31 323 ALA A CA 1
ATOM 2528 C C . ALA A 1 323 ? -0.103 -20.254 -16.888 1.00 88.31 323 ALA A C 1
ATOM 2530 O O . ALA A 1 323 ? 0.059 -21.433 -16.580 1.00 88.31 323 ALA A O 1
ATOM 2531 N N . LYS A 1 324 ? -0.398 -19.324 -15.963 1.00 86.06 324 LYS A N 1
ATOM 2532 C CA . LYS A 1 324 ? -0.543 -19.567 -14.510 1.00 86.06 324 LYS A CA 1
ATOM 2533 C C . LYS A 1 324 ? 0.667 -20.247 -13.861 1.00 86.06 324 LYS A C 1
ATOM 2535 O O . LYS A 1 324 ? 0.571 -20.786 -12.754 1.00 86.06 324 LYS A O 1
ATOM 2540 N N . GLU A 1 325 ? 1.821 -20.192 -14.511 1.00 80.62 325 GLU A N 1
ATOM 2541 C CA . GLU A 1 325 ? 3.051 -20.772 -13.998 1.00 80.62 325 GLU A CA 1
ATOM 2542 C C . GLU A 1 325 ? 3.608 -19.911 -12.867 1.00 80.62 325 GLU A C 1
ATOM 2544 O O . GLU A 1 325 ? 3.676 -18.683 -12.951 1.00 80.62 325 GLU A O 1
ATOM 2549 N N . ARG A 1 326 ? 4.017 -20.559 -11.771 1.00 73.81 326 ARG A N 1
ATOM 2550 C CA . ARG A 1 326 ? 4.53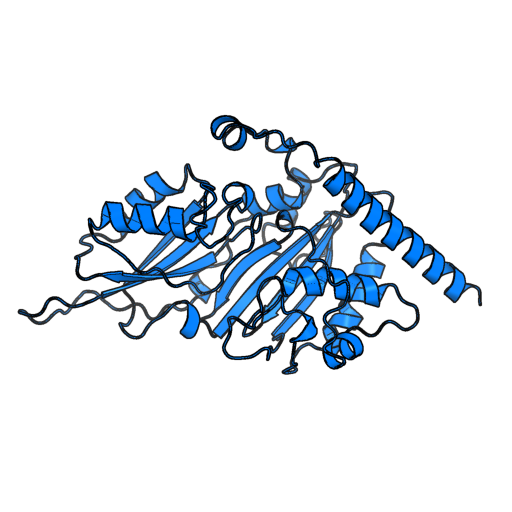7 -19.830 -10.608 1.00 73.81 326 ARG A CA 1
ATOM 2551 C C . ARG A 1 326 ? 5.926 -19.234 -10.844 1.00 73.81 326 ARG A C 1
ATOM 2553 O O . ARG A 1 326 ? 6.176 -18.178 -10.269 1.00 73.81 326 ARG A O 1
ATOM 2560 N N . GLY A 1 327 ? 6.740 -19.861 -11.706 1.00 63.25 327 GLY A N 1
ATOM 2561 C CA . GLY A 1 327 ? 8.036 -19.394 -12.235 1.00 63.25 327 GLY A CA 1
ATOM 2562 C C . GLY A 1 327 ? 9.033 -18.783 -11.231 1.00 63.25 327 GLY A C 1
ATOM 2563 O O . GLY A 1 327 ? 8.770 -18.690 -10.034 1.00 63.25 327 GLY A O 1
ATOM 2564 N N . ASP A 1 328 ? 10.169 -18.279 -11.726 1.00 61.16 328 ASP A N 1
ATOM 2565 C CA . ASP A 1 328 ? 11.114 -17.438 -10.959 1.00 61.16 328 ASP A CA 1
ATOM 2566 C C . ASP A 1 328 ? 10.587 -15.997 -10.792 1.00 61.16 328 ASP A C 1
ATOM 2568 O O . ASP A 1 328 ? 11.234 -14.997 -11.108 1.00 61.16 328 ASP A O 1
ATOM 2572 N N . ASN A 1 329 ? 9.359 -15.869 -10.287 1.00 65.88 329 ASN A N 1
ATOM 2573 C CA . ASN A 1 329 ? 8.724 -14.582 -10.012 1.00 65.88 329 ASN A CA 1
ATOM 2574 C C . ASN A 1 329 ? 9.094 -14.108 -8.602 1.00 65.88 329 ASN A C 1
ATOM 2576 O O . ASN A 1 329 ? 8.268 -14.089 -7.677 1.00 65.88 329 ASN A O 1
ATOM 2580 N N . HIS A 1 330 ? 10.364 -13.741 -8.424 1.00 79.56 330 HIS A N 1
ATOM 2581 C CA . HIS A 1 330 ? 10.810 -13.061 -7.213 1.00 79.56 330 HIS A CA 1
ATOM 2582 C C . HIS A 1 330 ? 10.093 -11.708 -7.092 1.00 79.56 330 HIS A C 1
ATOM 2584 O O . HIS A 1 330 ? 9.960 -11.001 -8.089 1.00 79.56 330 HIS A O 1
ATOM 2590 N N . PRO A 1 331 ? 9.593 -11.328 -5.904 1.00 82.00 331 PRO A N 1
ATOM 2591 C CA . PRO A 1 331 ? 8.982 -10.018 -5.720 1.00 82.00 331 PRO A CA 1
ATOM 2592 C C . PRO A 1 331 ? 10.052 -8.916 -5.749 1.00 82.00 331 PRO A C 1
ATOM 2594 O O . PRO A 1 331 ? 11.099 -9.076 -5.123 1.00 82.00 331 PRO A O 1
ATOM 2597 N N . ALA A 1 332 ? 9.760 -7.787 -6.402 1.00 84.50 332 ALA A N 1
ATOM 2598 C CA . ALA A 1 332 ? 10.563 -6.558 -6.329 1.00 84.50 332 ALA A CA 1
ATOM 2599 C C . ALA A 1 332 ? 10.764 -6.102 -4.865 1.00 84.50 332 ALA A C 1
ATOM 2601 O O . ALA A 1 332 ? 9.995 -6.547 -4.012 1.00 84.50 332 ALA A O 1
ATOM 2602 N N . PRO A 1 333 ? 11.749 -5.260 -4.509 1.00 84.25 333 PRO A N 1
ATOM 2603 C CA . PRO A 1 333 ? 11.931 -4.753 -3.138 1.00 84.25 333 PRO A CA 1
ATOM 2604 C C . PRO A 1 333 ? 10.653 -4.179 -2.493 1.00 84.25 333 PRO A C 1
ATOM 2606 O O . PRO A 1 333 ? 9.763 -3.686 -3.174 1.00 84.25 333 PRO A O 1
ATOM 2609 N N . GLY A 1 334 ? 10.508 -4.313 -1.170 1.00 85.62 334 GLY A N 1
ATOM 2610 C CA . GLY A 1 334 ? 9.303 -3.856 -0.453 1.00 85.62 334 GLY A CA 1
ATOM 2611 C C . GLY A 1 334 ? 9.227 -2.335 -0.318 1.00 85.62 334 GLY A C 1
ATOM 2612 O O . GLY A 1 334 ? 8.161 -1.764 -0.508 1.00 85.62 334 GLY A O 1
ATOM 2613 N N . GLU A 1 335 ? 10.377 -1.710 -0.078 1.00 88.31 335 GLU A N 1
ATOM 2614 C CA . GLU A 1 335 ? 10.575 -0.261 0.087 1.00 88.31 335 GLU A CA 1
ATOM 2615 C C . GLU A 1 335 ? 10.125 0.579 -1.113 1.00 88.31 335 GLU A C 1
ATOM 2617 O O . GLU A 1 335 ? 9.736 1.733 -0.959 1.00 88.31 335 GLU A O 1
ATOM 2622 N N . GLY A 1 336 ? 10.124 -0.016 -2.308 1.00 90.62 336 GLY A N 1
ATOM 2623 C CA . GLY A 1 336 ? 9.632 0.628 -3.516 1.00 90.62 336 GLY A CA 1
ATOM 2624 C C . GLY A 1 336 ? 8.110 0.673 -3.600 1.00 90.62 336 GLY A C 1
ATOM 2625 O O . GLY A 1 336 ? 7.598 1.367 -4.465 1.00 90.62 336 GLY A O 1
ATOM 2626 N N . LEU A 1 337 ? 7.371 -0.039 -2.739 1.00 96.00 337 LEU A N 1
ATOM 2627 C CA . LEU A 1 337 ? 5.913 -0.146 -2.793 1.00 96.00 337 LEU A CA 1
ATOM 2628 C C . LEU A 1 337 ? 5.233 0.658 -1.680 1.00 96.00 337 LEU A C 1
ATOM 2630 O O . LEU A 1 337 ? 5.550 0.511 -0.500 1.00 96.00 337 LEU A O 1
ATOM 2634 N N . CYS A 1 338 ? 4.183 1.385 -2.052 1.00 97.50 338 CYS A N 1
ATOM 2635 C CA . CYS A 1 338 ? 3.264 2.039 -1.135 1.00 97.50 338 CYS A CA 1
ATOM 2636 C C . CYS A 1 338 ? 1.818 1.586 -1.389 1.00 97.50 338 CYS A C 1
ATOM 2638 O O . CYS A 1 338 ? 1.331 1.632 -2.522 1.00 97.50 338 CYS A O 1
ATOM 2640 N N . PHE A 1 339 ? 1.109 1.169 -0.335 1.00 97.56 339 PHE A N 1
ATOM 2641 C CA . PHE A 1 339 ? -0.354 1.107 -0.346 1.00 97.56 339 PHE A CA 1
ATOM 2642 C C . PHE A 1 339 ? -0.884 2.541 -0.350 1.00 97.56 339 PHE A C 1
ATOM 2644 O O . PHE A 1 339 ? -0.841 3.231 0.670 1.00 97.56 339 PHE A O 1
ATOM 2651 N N . TRP A 1 340 ? -1.377 2.995 -1.495 1.00 95.75 340 TRP A N 1
ATOM 2652 C CA . TRP A 1 340 ? -1.764 4.386 -1.675 1.00 95.75 340 TRP A CA 1
ATOM 2653 C C . TRP A 1 340 ? -3.110 4.673 -1.013 1.00 95.75 340 TRP A C 1
ATOM 2655 O O . TRP A 1 340 ? -3.175 5.500 -0.108 1.00 95.75 340 TRP A O 1
ATOM 2665 N N . ARG A 1 341 ? -4.164 3.943 -1.403 1.00 93.44 341 ARG A N 1
ATOM 2666 C CA . ARG A 1 341 ? -5.512 4.071 -0.822 1.00 93.44 341 ARG A CA 1
ATOM 2667 C C . ARG A 1 341 ? -6.418 2.875 -1.100 1.00 93.44 341 ARG A C 1
ATOM 2669 O O . ARG A 1 341 ? -6.188 2.092 -2.023 1.00 93.44 341 ARG A O 1
ATOM 2676 N N . ALA A 1 342 ? -7.463 2.748 -0.290 1.00 93.69 342 ALA A N 1
ATOM 2677 C CA . ALA A 1 342 ? -8.591 1.849 -0.524 1.00 93.69 342 ALA A CA 1
ATOM 2678 C C . ALA A 1 342 ? -9.772 2.613 -1.153 1.00 93.69 342 ALA A C 1
ATOM 2680 O O . ALA A 1 342 ? -9.787 3.834 -1.150 1.00 93.69 342 ALA A O 1
ATOM 2681 N N . TYR A 1 343 ? -10.762 1.898 -1.681 1.00 92.38 343 TYR A N 1
ATOM 2682 C CA . TYR A 1 343 ? -12.043 2.453 -2.131 1.00 92.38 343 TYR A CA 1
ATOM 2683 C C . TYR A 1 343 ? -13.156 1.568 -1.576 1.00 92.38 343 TYR A C 1
ATOM 2685 O O . TYR A 1 343 ? -13.077 0.345 -1.733 1.00 92.38 343 TYR A O 1
ATOM 2693 N N . VAL A 1 344 ? -14.150 2.158 -0.912 1.00 90.62 344 VAL A N 1
ATOM 2694 C CA . VAL A 1 344 ? -15.252 1.456 -0.224 1.00 90.62 344 VAL A CA 1
ATOM 2695 C C . VAL A 1 344 ? -16.523 1.437 -1.062 1.00 90.62 344 VAL A C 1
ATOM 2697 O O . VAL A 1 344 ? -16.784 2.354 -1.869 1.00 90.62 344 VAL A O 1
#

Secondary structure (DSSP, 8-state):
-HHHHHHHHHHHHHHHHHHHHHHHHHTT-S-----HHHHSS--GGGS-HHHHHHHHSPPPPGGGG---B--S----TT----EEEEEEEEE-GGG-TT-SS-BTTB----HHHHHHHHHHHHHTS----EES----TT-EEEEEEEEEEESS--S-HHHHHHHHHHHHGGGTEEEEEEEEE-TT--HHHH--EEEEEEEEEE-TT---HHHHHHHHHHHHTTTTTSEEE-GGG--SS--SS-SEEEEEEEEEEEESS-GGGGGGS-TTHHHHGGGT--TT--EEEEEEEEES---TTHHHHHHHHHHHHHHSTT--HHHHHHHT--TT-PPPPSTTEEEEEEE-

Mean predicted aligned error: 9.47 Å

Organism: NCBI:txid210454